Protein AF-A0A3D3UMR2-F1 (afdb_monomer)

Structure (mmCIF, N/CA/C/O backbone):
data_AF-A0A3D3UMR2-F1
#
_entry.id   AF-A0A3D3UMR2-F1
#
loop_
_atom_site.group_PDB
_atom_site.id
_atom_site.type_symbol
_atom_site.label_atom_id
_atom_site.label_alt_id
_atom_site.label_comp_id
_atom_site.label_asym_id
_atom_site.label_entity_id
_atom_site.label_seq_id
_atom_site.pdbx_PDB_ins_code
_atom_site.Cartn_x
_atom_site.Cartn_y
_atom_site.Cartn_z
_atom_site.occupancy
_atom_site.B_iso_or_equiv
_atom_site.auth_seq_id
_atom_site.auth_comp_id
_atom_site.auth_asym_id
_atom_site.auth_atom_id
_atom_site.pdbx_PDB_model_num
ATOM 1 N N . TYR A 1 1 ? 1.018 26.833 5.646 1.00 57.22 1 TYR A N 1
ATOM 2 C CA . TYR A 1 1 ? 2.188 27.010 6.529 1.00 57.22 1 TYR A CA 1
ATOM 3 C C . TYR A 1 1 ? 2.911 28.337 6.318 1.00 57.22 1 TYR A C 1
ATOM 5 O O . TYR A 1 1 ? 3.042 29.050 7.295 1.00 57.22 1 TYR A O 1
ATOM 13 N N . ILE A 1 2 ? 3.330 28.720 5.102 1.00 69.31 2 ILE A N 1
ATOM 14 C CA . ILE A 1 2 ? 4.110 29.965 4.895 1.00 69.31 2 ILE A CA 1
ATOM 15 C C . ILE A 1 2 ? 3.236 31.238 4.832 1.00 69.31 2 ILE A C 1
ATOM 17 O O . ILE A 1 2 ? 3.639 32.276 5.341 1.00 69.31 2 ILE A O 1
ATOM 21 N N . SER A 1 3 ? 2.027 31.194 4.256 1.00 74.88 3 SER A N 1
ATOM 22 C CA . SER A 1 3 ? 1.094 32.343 4.264 1.00 74.88 3 SER A CA 1
ATOM 23 C C . SER A 1 3 ? -0.366 31.902 4.072 1.00 74.88 3 SER A C 1
ATOM 25 O O . SER A 1 3 ? -0.881 32.028 2.964 1.00 74.88 3 SER A O 1
ATOM 27 N N . PRO A 1 4 ? -1.036 31.373 5.117 1.00 71.25 4 PRO A N 1
ATOM 28 C CA . PRO A 1 4 ? -2.340 30.700 5.007 1.00 71.25 4 PRO A CA 1
ATOM 29 C C . PRO A 1 4 ? -3.475 31.558 4.414 1.00 71.25 4 PRO A C 1
ATOM 31 O O . PRO A 1 4 ? -4.352 31.007 3.756 1.00 71.25 4 PRO A O 1
ATOM 34 N N . ASN A 1 5 ? -3.412 32.888 4.535 1.00 76.38 5 ASN A N 1
ATOM 35 C CA . ASN A 1 5 ? -4.449 33.815 4.052 1.00 76.38 5 ASN A CA 1
ATOM 36 C C . ASN A 1 5 ? -4.089 34.541 2.740 1.00 76.38 5 ASN A C 1
ATOM 38 O O . ASN A 1 5 ? -4.600 35.623 2.460 1.00 76.38 5 ASN A O 1
ATOM 42 N N . SER A 1 6 ? -3.176 33.991 1.934 1.00 79.44 6 SER A N 1
ATOM 43 C CA . SER A 1 6 ? -2.829 34.594 0.640 1.00 79.44 6 SER A CA 1
ATOM 44 C C . SER A 1 6 ? -3.933 34.432 -0.406 1.00 79.44 6 SER A C 1
ATOM 46 O O . SER A 1 6 ? -4.699 33.472 -0.388 1.00 79.44 6 SER A O 1
ATOM 48 N N . SER A 1 7 ? -3.973 35.348 -1.380 1.00 83.88 7 SER A N 1
ATOM 49 C CA . SER A 1 7 ? -4.901 35.245 -2.511 1.00 83.88 7 SER A CA 1
ATOM 50 C C . SER A 1 7 ? -4.696 33.935 -3.289 1.00 83.88 7 SER A C 1
ATOM 52 O O . SER A 1 7 ? -3.560 33.495 -3.488 1.00 83.88 7 SER A O 1
ATOM 54 N N . GLN A 1 8 ? -5.774 33.343 -3.810 1.00 82.12 8 GLN A N 1
ATOM 55 C CA . GLN A 1 8 ? -5.716 32.115 -4.619 1.00 82.12 8 GLN A CA 1
ATOM 56 C C . GLN A 1 8 ? -4.755 32.245 -5.817 1.00 82.12 8 GLN A C 1
ATOM 58 O O . GLN A 1 8 ? -4.024 31.312 -6.145 1.00 82.12 8 GLN A O 1
ATOM 63 N N . LYS A 1 9 ? -4.654 33.446 -6.407 1.00 85.81 9 LYS A N 1
ATOM 64 C CA . LYS A 1 9 ? -3.699 33.768 -7.483 1.00 85.81 9 LYS A CA 1
ATOM 65 C C . LYS A 1 9 ? -2.235 33.661 -7.043 1.00 85.81 9 LYS A C 1
ATOM 67 O O . LYS A 1 9 ? -1.364 33.409 -7.872 1.00 85.81 9 LYS A O 1
ATOM 72 N N . THR A 1 10 ? -1.938 33.903 -5.769 1.00 84.06 10 THR A N 1
ATOM 73 C CA . THR A 1 10 ? -0.592 33.741 -5.199 1.00 84.06 10 THR A CA 1
ATOM 74 C C . THR A 1 10 ? -0.255 32.261 -5.046 1.00 84.06 10 THR A 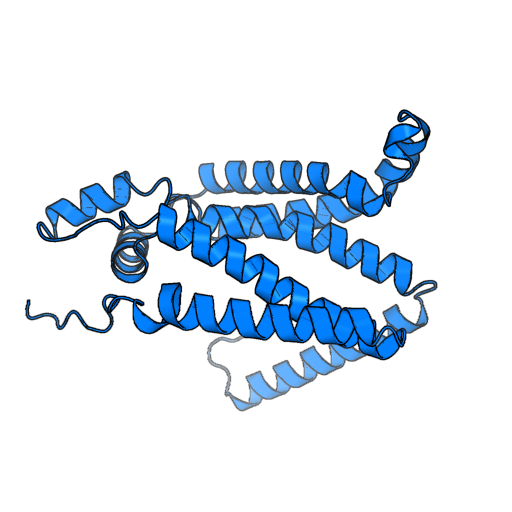C 1
ATOM 76 O O . THR A 1 10 ? 0.833 31.853 -5.438 1.00 84.06 10 THR A O 1
ATOM 79 N N . TYR A 1 11 ? -1.199 31.441 -4.574 1.00 85.44 11 TYR A N 1
ATOM 80 C CA . TYR A 1 11 ? -1.004 29.992 -4.474 1.00 85.44 11 TYR A CA 1
ATOM 81 C C . TYR A 1 11 ? -0.792 29.329 -5.834 1.00 85.44 11 TYR A C 1
ATOM 83 O O . TYR A 1 11 ? 0.103 28.503 -5.969 1.00 85.44 11 TYR A O 1
ATOM 91 N N . VAL A 1 12 ? -1.549 29.737 -6.857 1.00 89.31 12 VAL A N 1
ATOM 92 C CA . VAL A 1 12 ? -1.363 29.228 -8.225 1.00 89.31 12 VAL A CA 1
ATOM 93 C C . VAL A 1 12 ? 0.016 29.607 -8.774 1.00 89.31 12 VAL A C 1
ATOM 95 O O . VAL A 1 12 ? 0.713 28.757 -9.319 1.00 89.31 12 VAL A O 1
ATOM 98 N N . ARG A 1 13 ? 0.460 30.858 -8.580 1.00 90.75 13 ARG A N 1
ATOM 99 C CA . ARG A 1 13 ? 1.806 31.299 -8.991 1.00 90.75 13 ARG A CA 1
ATOM 100 C C . ARG A 1 13 ? 2.917 30.546 -8.265 1.00 90.75 13 ARG A C 1
ATOM 102 O O . ARG A 1 13 ? 3.895 30.164 -8.899 1.00 90.75 13 ARG A O 1
ATOM 109 N N . LEU A 1 14 ? 2.756 30.307 -6.965 1.00 89.94 14 LEU A N 1
ATOM 110 C CA . LEU A 1 14 ? 3.700 29.505 -6.193 1.00 89.94 14 LEU A CA 1
ATOM 111 C C . LEU A 1 14 ? 3.707 28.049 -6.676 1.00 89.94 14 LEU A C 1
ATOM 113 O O . LEU A 1 14 ? 4.778 27.476 -6.822 1.00 89.94 14 LEU A O 1
ATOM 117 N N . GLY A 1 15 ? 2.538 27.493 -7.005 1.00 89.88 15 GLY A N 1
ATOM 118 C CA . GLY A 1 15 ? 2.407 26.179 -7.629 1.00 89.88 15 GLY A CA 1
ATOM 119 C C . GLY A 1 15 ? 3.194 26.090 -8.934 1.00 89.88 15 GLY A C 1
ATOM 120 O O . GLY A 1 15 ? 4.033 25.205 -9.070 1.00 89.88 15 GLY A O 1
ATOM 121 N N . TYR A 1 16 ? 3.019 27.055 -9.844 1.00 93.00 16 TYR A N 1
ATOM 122 C CA . TYR A 1 16 ? 3.810 27.121 -11.076 1.00 93.00 16 TYR A CA 1
ATOM 123 C C . TYR A 1 16 ? 5.311 27.233 -10.801 1.00 93.00 16 TYR A C 1
ATOM 125 O O . TYR A 1 16 ? 6.091 26.509 -11.413 1.00 93.00 16 TYR A O 1
ATOM 133 N N . ALA A 1 17 ? 5.724 28.087 -9.861 1.00 93.69 17 ALA A N 1
ATOM 134 C CA . ALA A 1 17 ? 7.129 28.226 -9.490 1.00 93.69 17 ALA A CA 1
ATOM 135 C C . ALA A 1 17 ? 7.712 26.908 -8.949 1.00 93.69 17 ALA A C 1
ATOM 137 O O . ALA A 1 17 ? 8.802 26.509 -9.354 1.00 93.69 17 ALA A O 1
ATOM 138 N N . SER A 1 18 ? 6.976 26.197 -8.090 1.00 92.94 18 SER A N 1
ATOM 139 C CA . SER A 1 18 ? 7.376 24.884 -7.579 1.00 92.94 18 SER A CA 1
ATOM 140 C C . SER A 1 18 ? 7.453 23.833 -8.685 1.00 92.94 18 SER A C 1
ATOM 142 O O . SER A 1 18 ? 8.425 23.085 -8.733 1.00 92.94 18 SER A O 1
ATOM 144 N N . THR A 1 19 ? 6.484 23.790 -9.604 1.00 93.88 19 THR A N 1
ATOM 145 C CA . THR A 1 19 ? 6.509 22.863 -10.746 1.00 93.88 19 THR A CA 1
ATOM 146 C C . THR A 1 19 ? 7.693 23.139 -11.667 1.00 93.88 19 THR A C 1
ATOM 148 O O . THR A 1 19 ? 8.390 22.203 -12.046 1.00 93.88 19 THR A O 1
ATOM 151 N N . ILE A 1 20 ? 7.966 24.406 -11.992 1.00 96.44 20 ILE A N 1
ATOM 152 C CA . ILE A 1 20 ? 9.116 24.795 -12.819 1.00 96.44 20 ILE A CA 1
ATOM 153 C C . ILE A 1 20 ? 10.425 24.424 -12.118 1.00 96.44 20 ILE A C 1
ATOM 155 O O . ILE A 1 20 ? 11.303 23.835 -12.742 1.00 96.44 20 ILE A O 1
ATOM 159 N N . ALA A 1 21 ? 10.550 24.707 -10.819 1.00 95.44 21 ALA A N 1
ATOM 160 C CA . ALA A 1 21 ? 11.733 24.341 -10.047 1.00 95.44 21 ALA A CA 1
ATOM 161 C C . ALA A 1 21 ? 11.959 22.820 -10.041 1.00 95.44 21 ALA A C 1
ATOM 163 O O . ALA A 1 21 ? 13.068 22.364 -10.314 1.00 95.44 21 ALA A O 1
ATOM 164 N N . LEU A 1 22 ? 10.906 22.032 -9.798 1.00 93.94 22 LEU A N 1
ATOM 165 C CA . LEU A 1 22 ? 10.967 20.570 -9.860 1.00 93.94 22 LEU A CA 1
ATOM 166 C C . LEU A 1 22 ? 11.352 20.070 -11.255 1.00 93.94 22 LEU A C 1
ATOM 168 O O . LEU A 1 22 ? 12.145 19.138 -11.361 1.00 93.94 22 LEU A O 1
ATOM 172 N N . LEU A 1 23 ? 10.840 20.700 -12.315 1.00 95.62 23 LEU A N 1
ATOM 173 C CA . LEU A 1 23 ? 11.172 20.356 -13.695 1.00 95.62 23 LEU A CA 1
ATOM 174 C C . LEU A 1 23 ? 12.648 20.631 -13.995 1.00 95.62 23 LEU A C 1
ATOM 176 O O . LEU A 1 23 ? 13.328 19.756 -14.523 1.00 95.62 23 LEU A O 1
ATOM 180 N N . ILE A 1 24 ? 13.171 21.798 -13.605 1.00 95.69 24 ILE A N 1
ATOM 181 C CA . ILE A 1 24 ? 14.590 22.144 -13.776 1.00 95.69 24 ILE A CA 1
ATOM 182 C C . ILE A 1 24 ? 15.476 21.139 -13.032 1.00 95.69 24 ILE A C 1
ATOM 184 O O . ILE A 1 24 ? 16.411 20.598 -13.620 1.00 95.69 24 ILE A O 1
ATOM 188 N N . ILE A 1 25 ? 15.164 20.840 -11.767 1.00 94.06 25 ILE A N 1
ATOM 189 C CA . ILE A 1 25 ? 15.906 19.846 -10.977 1.00 94.06 25 ILE A CA 1
ATOM 190 C C . ILE A 1 25 ? 15.844 18.472 -11.656 1.00 94.06 25 ILE A C 1
ATOM 192 O O . ILE A 1 25 ? 16.875 17.820 -11.811 1.00 94.06 25 ILE A O 1
ATOM 196 N N . GLY A 1 26 ? 14.660 18.052 -12.108 1.00 89.06 26 GLY A N 1
ATOM 197 C CA . GLY A 1 26 ? 14.458 16.785 -12.807 1.00 89.06 26 GLY A CA 1
ATOM 198 C C . GLY A 1 26 ? 15.291 16.672 -14.084 1.00 89.06 26 GLY A C 1
ATOM 199 O O . GLY A 1 26 ? 15.941 15.650 -14.294 1.00 89.06 26 GLY A O 1
ATOM 200 N N . VAL A 1 27 ? 15.346 17.732 -14.898 1.00 92.81 27 VAL A N 1
ATOM 201 C CA . VAL A 1 27 ? 16.178 17.783 -16.112 1.00 92.81 27 VAL A CA 1
ATOM 202 C C . VAL A 1 27 ? 17.661 17.708 -15.759 1.00 92.81 27 VAL A C 1
ATOM 204 O O . VAL A 1 27 ? 18.381 16.901 -16.340 1.00 92.81 27 VAL A O 1
ATOM 207 N N . LEU A 1 28 ? 18.128 18.490 -14.783 1.00 92.62 28 LEU A N 1
ATOM 208 C CA . LEU A 1 28 ? 19.537 18.487 -14.374 1.00 92.62 28 LEU A CA 1
ATOM 209 C C . LEU A 1 28 ? 19.989 17.115 -13.856 1.00 92.62 28 LEU A C 1
ATOM 211 O O . LEU A 1 28 ? 21.078 16.658 -14.203 1.00 92.62 28 LEU A O 1
ATOM 215 N N . VAL A 1 29 ? 19.155 16.446 -13.055 1.00 86.94 29 VAL A N 1
ATOM 216 C CA . VAL A 1 29 ? 19.418 15.081 -12.576 1.00 86.94 29 VAL A CA 1
ATOM 217 C C . VAL A 1 29 ? 19.364 14.082 -13.733 1.00 86.94 29 VAL A C 1
ATOM 219 O O . VAL A 1 29 ? 20.243 13.228 -13.839 1.00 86.94 29 VAL A O 1
ATOM 222 N N . GLY A 1 30 ? 18.390 14.219 -14.635 1.00 84.88 30 GLY A N 1
ATOM 223 C CA . GLY A 1 30 ? 18.245 13.369 -15.817 1.00 84.88 30 GLY A CA 1
ATOM 224 C C . GLY A 1 30 ? 19.456 13.428 -16.749 1.00 84.88 30 GLY A C 1
ATOM 225 O O . GLY A 1 30 ? 19.932 12.391 -17.196 1.00 84.88 30 GLY A O 1
ATOM 226 N N . LEU A 1 31 ? 20.036 14.614 -16.963 1.00 88.50 31 LEU A N 1
ATOM 227 C CA . LEU A 1 31 ? 21.263 14.788 -17.755 1.00 88.50 31 LEU A CA 1
ATOM 228 C C . LEU A 1 31 ? 22.498 14.124 -17.119 1.00 88.50 31 LEU A C 1
ATOM 230 O O . LEU A 1 31 ? 23.495 13.895 -17.799 1.00 88.50 31 LEU A O 1
ATOM 234 N N . ARG A 1 32 ? 22.454 13.823 -15.816 1.00 84.50 32 ARG A N 1
ATOM 235 C CA . ARG A 1 32 ? 23.525 13.139 -15.073 1.00 84.50 32 ARG A CA 1
ATOM 236 C C . ARG A 1 32 ? 23.274 11.638 -14.901 1.00 84.50 32 ARG A C 1
ATOM 238 O O . ARG A 1 32 ? 24.146 10.944 -14.380 1.00 84.50 32 ARG A O 1
ATOM 245 N N . MET A 1 33 ? 22.114 11.125 -15.311 1.00 82.25 33 MET A N 1
ATOM 246 C CA . MET A 1 33 ? 21.783 9.707 -15.182 1.00 82.25 33 MET A CA 1
ATOM 247 C C . MET A 1 33 ? 22.521 8.868 -16.224 1.00 82.25 33 MET A C 1
ATOM 249 O O . MET A 1 33 ? 22.330 9.033 -17.422 1.00 82.25 33 MET A O 1
ATOM 253 N N . GLN A 1 34 ? 23.323 7.914 -15.751 1.00 79.06 34 GLN A N 1
ATOM 254 C CA . GLN A 1 34 ? 24.050 6.982 -16.620 1.00 79.06 34 GLN A CA 1
ATOM 255 C C . GLN A 1 34 ? 23.229 5.745 -17.010 1.00 79.06 34 GLN A C 1
ATOM 257 O O . GLN A 1 34 ? 23.478 5.150 -18.052 1.00 79.06 34 GLN A O 1
ATOM 262 N N . SER A 1 35 ? 22.249 5.346 -16.190 1.00 82.25 35 SER A N 1
ATOM 263 C CA . SER A 1 35 ? 21.393 4.187 -16.463 1.00 82.25 35 SER A CA 1
ATOM 264 C C . SER A 1 35 ? 19.976 4.418 -15.956 1.00 82.25 35 SER A C 1
ATOM 266 O O . SER A 1 35 ? 19.743 4.553 -14.752 1.00 82.25 35 SER A O 1
ATOM 268 N N . ILE A 1 36 ? 19.025 4.439 -16.891 1.00 82.06 36 ILE A N 1
ATOM 269 C CA . ILE A 1 36 ? 17.593 4.511 -16.583 1.00 82.06 36 ILE A CA 1
ATOM 270 C C . ILE A 1 36 ? 17.158 3.229 -15.873 1.00 82.06 36 ILE A C 1
ATOM 272 O O . ILE A 1 36 ? 16.503 3.304 -14.841 1.00 82.06 36 ILE A O 1
ATOM 276 N N . ASP A 1 37 ? 17.595 2.066 -16.359 1.00 79.75 37 ASP A N 1
ATOM 277 C CA . ASP A 1 37 ? 17.242 0.763 -15.785 1.00 79.75 37 ASP A CA 1
ATOM 278 C C . ASP A 1 37 ? 17.615 0.662 -14.298 1.00 79.75 37 ASP A C 1
ATOM 280 O O . ASP A 1 37 ? 16.778 0.305 -13.466 1.00 79.75 37 ASP A O 1
ATOM 284 N N . HIS A 1 38 ? 18.844 1.050 -13.942 1.00 76.44 38 HIS A N 1
ATOM 285 C CA . HIS A 1 38 ? 19.305 0.992 -12.557 1.00 76.44 38 HIS A CA 1
ATOM 286 C C . HIS A 1 38 ? 18.500 1.929 -11.650 1.00 76.44 38 HIS A C 1
ATOM 288 O O . HIS A 1 38 ? 18.046 1.523 -10.580 1.00 76.44 38 HIS A O 1
ATOM 294 N N . VAL A 1 39 ? 18.286 3.177 -12.079 1.00 79.06 39 VAL A N 1
ATOM 295 C CA . VAL A 1 39 ? 17.527 4.157 -11.292 1.00 79.06 39 VAL A CA 1
ATOM 296 C C . VAL A 1 39 ? 16.071 3.733 -11.150 1.00 79.06 39 VAL A C 1
ATOM 298 O O . VAL A 1 39 ? 15.539 3.791 -10.047 1.00 79.06 39 VAL A O 1
ATOM 301 N N . THR A 1 40 ? 15.432 3.245 -12.214 1.00 80.06 40 THR A N 1
ATOM 302 C CA . THR A 1 40 ? 14.051 2.758 -12.155 1.00 80.06 40 THR A CA 1
ATOM 303 C C . THR A 1 40 ? 13.918 1.580 -11.196 1.00 80.06 40 THR A C 1
ATOM 305 O O . THR A 1 40 ? 13.025 1.592 -10.350 1.00 80.06 40 THR A O 1
ATOM 308 N N . LYS A 1 41 ? 14.822 0.592 -11.262 1.00 77.06 41 LYS A N 1
ATOM 309 C CA . LYS A 1 41 ? 14.831 -0.548 -10.329 1.00 77.06 41 LYS A CA 1
ATOM 310 C C . LYS A 1 41 ? 15.055 -0.104 -8.889 1.00 77.06 41 LYS A C 1
ATOM 312 O O . LYS A 1 41 ? 14.382 -0.602 -7.989 1.00 77.06 41 LYS A O 1
ATOM 317 N N . TRP A 1 42 ? 15.964 0.843 -8.671 1.00 74.38 42 TRP A N 1
ATOM 318 C CA . TRP A 1 42 ? 16.244 1.381 -7.347 1.00 74.38 42 TRP A CA 1
ATOM 319 C C . TRP A 1 42 ? 15.047 2.150 -6.774 1.00 74.38 42 TRP A C 1
ATOM 321 O O . TRP A 1 42 ? 14.623 1.849 -5.661 1.00 74.38 42 TRP A O 1
ATOM 331 N N . ILE A 1 43 ? 14.456 3.077 -7.539 1.00 78.06 43 ILE A N 1
ATOM 332 C CA . ILE A 1 43 ? 13.258 3.825 -7.129 1.00 78.06 43 ILE A CA 1
ATOM 333 C C . ILE A 1 43 ? 12.129 2.843 -6.820 1.00 78.06 43 ILE A C 1
ATOM 335 O O . ILE A 1 43 ? 11.519 2.936 -5.759 1.00 78.06 43 ILE A O 1
ATOM 339 N N . ALA A 1 44 ? 11.878 1.875 -7.705 1.00 77.69 44 ALA A N 1
ATOM 340 C CA . ALA A 1 44 ? 10.837 0.880 -7.495 1.00 77.69 44 ALA A CA 1
ATOM 341 C C . ALA A 1 44 ? 11.073 0.090 -6.199 1.00 77.69 44 ALA A C 1
ATOM 343 O O . ALA A 1 44 ? 10.196 0.055 -5.346 1.00 77.69 44 ALA A O 1
ATOM 344 N N . ALA A 1 45 ? 12.259 -0.484 -5.991 1.00 71.69 45 ALA A N 1
ATOM 345 C CA . ALA A 1 45 ? 12.528 -1.290 -4.802 1.00 71.69 45 ALA A CA 1
ATOM 346 C C . ALA A 1 45 ? 12.529 -0.465 -3.500 1.00 71.69 45 ALA A C 1
ATOM 348 O O . ALA A 1 45 ? 11.909 -0.869 -2.514 1.00 71.69 45 ALA A O 1
ATOM 349 N N . ALA A 1 46 ? 13.188 0.698 -3.491 1.00 71.62 46 ALA A N 1
ATOM 350 C CA . ALA A 1 46 ? 13.331 1.540 -2.306 1.00 71.62 46 ALA A CA 1
ATOM 351 C C . ALA A 1 46 ? 12.008 2.201 -1.895 1.00 71.62 46 ALA A C 1
ATOM 353 O O . ALA A 1 46 ? 11.628 2.137 -0.723 1.00 71.62 46 ALA A O 1
ATOM 354 N N . LEU A 1 47 ? 11.285 2.810 -2.846 1.00 77.69 47 LEU A N 1
ATOM 355 C CA . LEU A 1 47 ? 10.028 3.492 -2.535 1.00 77.69 47 LEU A CA 1
ATOM 356 C C . LEU A 1 47 ? 8.927 2.489 -2.203 1.00 77.69 47 LEU A C 1
ATOM 358 O O . LEU A 1 47 ? 8.245 2.680 -1.198 1.00 77.69 47 LEU A O 1
ATOM 362 N N . TYR A 1 48 ? 8.757 1.414 -2.987 1.00 78.38 48 TYR A N 1
ATOM 363 C CA . TYR A 1 48 ? 7.724 0.425 -2.663 1.00 78.38 48 TYR A CA 1
ATOM 364 C C . TYR A 1 48 ? 8.022 -0.277 -1.337 1.00 78.38 48 TYR A C 1
ATOM 366 O O . TYR A 1 48 ? 7.102 -0.458 -0.542 1.00 78.38 48 TYR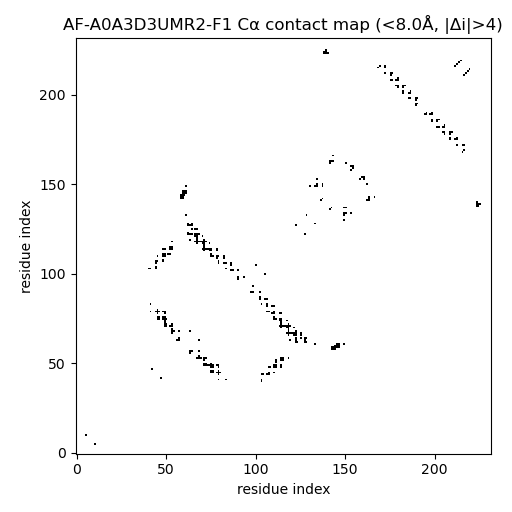 A O 1
ATOM 374 N N . GLY A 1 49 ? 9.286 -0.608 -1.046 1.00 74.94 49 GLY A N 1
ATOM 375 C CA . GLY A 1 49 ? 9.660 -1.262 0.212 1.00 74.94 49 GLY A CA 1
ATOM 376 C C . GLY A 1 49 ? 9.286 -0.434 1.442 1.00 74.94 49 GLY A C 1
ATOM 377 O O . GLY A 1 49 ? 8.740 -0.968 2.406 1.00 74.94 49 GLY A O 1
ATOM 378 N N . GLY A 1 50 ? 9.506 0.884 1.385 1.00 80.94 50 GLY A N 1
ATOM 379 C CA . GLY A 1 50 ? 9.096 1.811 2.443 1.00 80.94 50 GLY A CA 1
ATOM 380 C C . GLY A 1 50 ? 7.600 2.121 2.490 1.00 80.94 50 GLY A C 1
ATOM 381 O O . GLY A 1 50 ? 7.105 2.575 3.517 1.00 80.94 50 GLY A O 1
ATOM 382 N N . TYR A 1 51 ? 6.879 1.881 1.395 1.00 85.62 51 TYR A N 1
ATOM 383 C CA . TYR A 1 51 ? 5.467 2.228 1.249 1.00 85.62 51 TYR A CA 1
ATOM 384 C C . TYR A 1 51 ? 4.511 1.124 1.698 1.00 85.62 51 TYR A C 1
ATOM 386 O O . TYR A 1 51 ? 3.447 1.422 2.247 1.00 85.62 51 TYR A O 1
ATOM 394 N N . VAL A 1 52 ? 4.873 -0.143 1.485 1.00 87.31 52 VAL A N 1
ATOM 395 C CA . VAL A 1 52 ? 3.980 -1.290 1.710 1.00 87.31 52 VAL A CA 1
ATOM 396 C C . VAL A 1 52 ? 3.477 -1.354 3.154 1.00 87.31 52 VAL A C 1
ATOM 398 O O . VAL A 1 52 ? 2.269 -1.411 3.376 1.00 87.31 52 VAL A O 1
ATOM 401 N N . ILE A 1 53 ? 4.369 -1.302 4.148 1.00 88.69 53 ILE A N 1
ATOM 402 C CA . ILE A 1 53 ? 3.975 -1.507 5.551 1.00 88.69 53 ILE A CA 1
ATOM 403 C C . ILE A 1 53 ? 3.112 -0.369 6.108 1.00 88.69 53 ILE A C 1
ATOM 405 O O . ILE A 1 53 ? 2.031 -0.673 6.621 1.00 88.69 53 ILE A O 1
ATOM 409 N N . PRO A 1 54 ? 3.492 0.919 5.981 1.00 88.94 54 PRO A N 1
ATOM 410 C CA . PRO A 1 54 ? 2.634 2.018 6.423 1.00 88.94 54 PRO A CA 1
ATOM 411 C C . PRO A 1 54 ? 1.234 1.977 5.794 1.00 88.94 54 PRO A C 1
ATOM 413 O O . PRO A 1 54 ? 0.242 2.287 6.455 1.00 88.94 54 PRO A O 1
ATOM 416 N N . ASN A 1 55 ? 1.132 1.554 4.529 1.00 90.19 55 ASN A N 1
ATOM 417 C CA . ASN A 1 55 ? -0.149 1.457 3.831 1.00 90.19 55 ASN A CA 1
ATOM 418 C C . ASN A 1 55 ? -0.981 0.240 4.214 1.00 90.19 55 ASN A C 1
ATOM 420 O O . ASN A 1 55 ? -2.200 0.304 4.090 1.00 90.19 55 ASN A O 1
ATOM 424 N N . LEU A 1 56 ? -0.365 -0.836 4.696 1.00 89.19 56 LEU A N 1
ATOM 425 C CA . LEU A 1 56 ? -1.092 -1.970 5.257 1.00 89.19 56 LEU A CA 1
ATOM 426 C C . LEU A 1 56 ? -1.564 -1.672 6.683 1.00 89.19 56 LEU A C 1
ATOM 428 O O . LEU A 1 56 ? -2.739 -1.881 6.994 1.00 89.19 56 LEU A O 1
ATOM 432 N N . LEU A 1 57 ? -0.680 -1.149 7.538 1.00 89.12 57 LEU A N 1
ATOM 433 C CA . LEU A 1 57 ? -0.974 -0.909 8.954 1.00 89.12 57 LEU A CA 1
ATOM 434 C C . LEU A 1 57 ? -2.094 0.111 9.161 1.00 89.12 57 LEU A C 1
ATOM 436 O O . LEU A 1 57 ? -2.936 -0.111 10.028 1.00 89.12 57 LEU A O 1
ATOM 440 N N . LYS A 1 58 ? -2.172 1.160 8.329 1.00 88.25 58 LYS A N 1
ATOM 441 C CA . LYS A 1 58 ? -3.227 2.186 8.438 1.00 88.25 58 LYS A CA 1
ATOM 442 C C . LYS A 1 58 ? -4.652 1.635 8.338 1.00 88.25 58 LYS A C 1
ATOM 444 O O . LYS A 1 58 ? -5.565 2.218 8.903 1.00 88.25 58 LYS A O 1
ATOM 449 N N . TRP A 1 59 ? -4.846 0.522 7.628 1.00 87.62 59 TRP A N 1
ATOM 450 C CA . TRP A 1 59 ? -6.163 -0.104 7.484 1.00 87.62 59 TRP A CA 1
ATOM 451 C C . TRP A 1 59 ? -6.434 -1.155 8.560 1.00 87.62 59 TRP A C 1
ATOM 453 O O . TRP A 1 59 ? -7.583 -1.362 8.933 1.00 87.62 59 TRP A O 1
ATOM 463 N N . HIS A 1 60 ? -5.394 -1.818 9.070 1.00 89.00 60 HIS A N 1
ATOM 464 C CA . HIS A 1 60 ? -5.545 -3.008 9.913 1.00 89.00 60 HIS A CA 1
ATOM 465 C C . HIS A 1 60 ? -5.292 -2.763 11.403 1.00 89.00 60 HIS A C 1
ATOM 467 O O . HIS A 1 60 ? -5.577 -3.647 12.213 1.00 89.00 60 HIS A O 1
ATOM 473 N N . TRP A 1 61 ? -4.751 -1.605 11.787 1.00 91.19 61 TRP A N 1
ATOM 474 C CA . TRP A 1 61 ? -4.414 -1.302 13.174 1.00 91.19 61 TRP A CA 1
ATOM 475 C C . TRP A 1 61 ? -4.948 0.062 13.610 1.00 91.19 61 TRP A C 1
ATOM 477 O O . TRP A 1 61 ? -4.454 1.097 13.177 1.00 91.19 61 TRP A O 1
ATOM 487 N N . TRP A 1 62 ? -5.910 0.049 14.537 1.00 88.62 62 TRP A N 1
ATOM 488 C CA . TRP A 1 62 ? -6.606 1.247 15.023 1.00 88.62 62 TRP A CA 1
ATOM 489 C C . TRP A 1 62 ? -5.702 2.347 15.596 1.00 88.62 62 TRP A C 1
ATOM 491 O O . TRP A 1 62 ? -6.046 3.521 15.535 1.00 88.62 62 TRP A O 1
ATOM 501 N N . ARG A 1 63 ? -4.552 1.976 16.175 1.00 88.56 63 ARG A N 1
ATOM 502 C CA . ARG A 1 63 ? -3.621 2.925 16.807 1.00 88.56 63 ARG A CA 1
ATOM 503 C C . ARG A 1 63 ? -2.708 3.613 15.790 1.00 88.56 63 ARG A C 1
ATOM 505 O O . ARG A 1 63 ? -2.022 4.571 16.140 1.00 88.56 63 ARG A O 1
ATOM 512 N N . PHE A 1 64 ? -2.663 3.117 14.554 1.00 90.56 64 PHE A N 1
ATOM 513 C CA . PHE A 1 64 ? -1.749 3.628 13.548 1.00 90.56 64 PHE A CA 1
ATOM 514 C C . PHE A 1 64 ? -2.109 5.062 13.152 1.00 90.56 64 PHE A C 1
ATOM 516 O O . PHE A 1 64 ? -3.185 5.314 12.622 1.00 90.56 64 PHE A O 1
ATOM 523 N N . ASN A 1 65 ? -1.194 5.996 13.415 1.00 90.56 65 ASN A N 1
ATOM 524 C CA . ASN A 1 65 ? -1.394 7.430 13.209 1.00 90.56 65 ASN A CA 1
ATOM 525 C C . ASN A 1 65 ? -0.481 7.994 12.108 1.00 90.56 65 ASN A C 1
ATOM 527 O O . ASN A 1 65 ? 0.442 7.328 11.621 1.00 90.56 65 ASN A O 1
ATOM 531 N N . GLY A 1 66 ? -0.717 9.255 11.734 1.00 88.44 66 GLY A N 1
ATOM 532 C CA . GLY A 1 66 ? 0.044 9.936 10.681 1.00 88.44 66 GLY A CA 1
ATOM 533 C C . GLY A 1 66 ? 1.553 10.021 10.948 1.00 88.44 66 GLY A C 1
ATOM 534 O O . GLY A 1 66 ? 2.351 9.949 10.011 1.00 88.44 66 GLY A O 1
ATOM 535 N N . TYR A 1 67 ? 1.970 10.095 12.217 1.00 91.69 67 TYR A N 1
ATOM 536 C CA . TYR A 1 67 ? 3.389 10.121 12.587 1.00 91.69 67 TYR A CA 1
ATOM 537 C C . TYR A 1 67 ? 4.082 8.785 12.312 1.00 91.69 67 TYR A C 1
ATOM 539 O O . TYR A 1 67 ? 5.168 8.765 11.732 1.00 91.69 67 TYR A O 1
ATOM 547 N N . GLY A 1 68 ? 3.448 7.668 12.684 1.00 90.44 68 GLY A N 1
ATOM 548 C CA . GLY A 1 68 ? 3.942 6.326 12.372 1.00 90.44 68 GLY A CA 1
ATOM 549 C C . GLY A 1 68 ? 4.004 6.071 10.866 1.00 90.44 68 GLY A C 1
ATOM 550 O O . GLY A 1 68 ? 4.977 5.491 10.376 1.00 90.44 68 GLY A O 1
ATOM 551 N N . TYR A 1 69 ? 3.012 6.562 10.116 1.00 91.38 69 TYR A N 1
ATOM 552 C CA . TYR A 1 69 ? 3.020 6.501 8.654 1.00 91.38 69 TYR A CA 1
ATOM 553 C C . TYR A 1 69 ? 4.234 7.231 8.069 1.00 91.38 69 TYR A C 1
ATOM 555 O O . TYR A 1 69 ? 5.007 6.652 7.306 1.00 91.38 69 TYR A O 1
ATOM 563 N N . PHE A 1 70 ? 4.444 8.486 8.469 1.00 91.31 70 PHE A N 1
ATOM 564 C CA . PHE A 1 70 ? 5.543 9.307 7.967 1.00 91.31 70 PHE A CA 1
ATOM 565 C C . PHE A 1 70 ? 6.919 8.744 8.345 1.00 91.31 70 PHE A C 1
ATOM 567 O O . PHE A 1 70 ? 7.811 8.663 7.500 1.00 91.31 70 PHE A O 1
ATOM 574 N N . ALA A 1 71 ? 7.080 8.292 9.591 1.00 91.75 71 ALA A N 1
ATOM 575 C CA . ALA A 1 71 ? 8.323 7.697 10.066 1.00 91.75 71 ALA A CA 1
ATOM 576 C C . ALA A 1 71 ? 8.703 6.429 9.291 1.00 91.75 71 ALA A C 1
ATOM 578 O O . ALA A 1 71 ? 9.859 6.284 8.899 1.00 91.75 71 ALA A O 1
ATOM 579 N N . GLY A 1 72 ? 7.745 5.535 9.024 1.00 90.12 72 GLY A N 1
ATOM 580 C CA . GLY A 1 72 ? 8.003 4.325 8.239 1.00 90.12 72 GLY A CA 1
ATOM 581 C C . GLY A 1 72 ? 8.340 4.611 6.782 1.00 90.12 72 GLY A C 1
ATOM 582 O O . GLY A 1 72 ? 9.233 3.968 6.230 1.00 90.12 72 GLY A O 1
ATOM 583 N N . MET A 1 73 ? 7.687 5.607 6.176 1.00 90.56 73 MET A N 1
ATOM 584 C CA . MET A 1 73 ? 8.006 6.058 4.819 1.00 90.56 73 MET A CA 1
ATOM 585 C C . MET A 1 73 ? 9.440 6.593 4.730 1.00 90.56 73 MET A C 1
ATOM 587 O O . MET A 1 73 ? 10.202 6.171 3.861 1.00 90.56 73 MET A O 1
ATOM 591 N N . ILE A 1 74 ? 9.837 7.480 5.651 1.00 90.50 74 ILE A N 1
ATOM 592 C CA . ILE A 1 74 ? 11.204 8.022 5.694 1.00 90.50 74 ILE A CA 1
ATOM 593 C C . ILE A 1 74 ? 12.221 6.919 5.967 1.00 90.50 74 ILE A C 1
ATOM 595 O O . ILE A 1 74 ? 13.218 6.828 5.255 1.00 90.50 74 ILE A O 1
ATOM 599 N N . ALA A 1 75 ? 11.981 6.076 6.972 1.00 89.50 75 ALA A N 1
ATOM 600 C CA . ALA A 1 75 ? 12.893 4.995 7.326 1.00 89.50 75 ALA A CA 1
ATOM 601 C C . ALA A 1 75 ? 13.038 3.974 6.193 1.00 89.50 75 ALA A C 1
ATOM 603 O O . ALA A 1 75 ? 14.127 3.454 5.977 1.00 89.50 75 ALA A O 1
ATOM 604 N N . GLY A 1 76 ? 11.970 3.726 5.432 1.00 87.56 76 GLY A N 1
ATOM 605 C CA . GLY A 1 76 ? 12.006 2.887 4.243 1.00 87.56 76 GLY A CA 1
ATOM 606 C C . GLY A 1 76 ? 12.834 3.493 3.109 1.00 87.56 76 GLY A C 1
ATOM 607 O O . GLY A 1 76 ? 13.688 2.811 2.551 1.00 87.56 76 GLY A O 1
ATOM 608 N N . VAL A 1 77 ? 12.666 4.787 2.814 1.00 85.56 77 VAL A N 1
ATOM 609 C CA . VAL A 1 77 ? 13.492 5.486 1.810 1.00 85.56 77 VAL A CA 1
ATOM 610 C C . VAL A 1 77 ? 14.960 5.550 2.246 1.00 85.56 77 VAL A C 1
ATOM 612 O 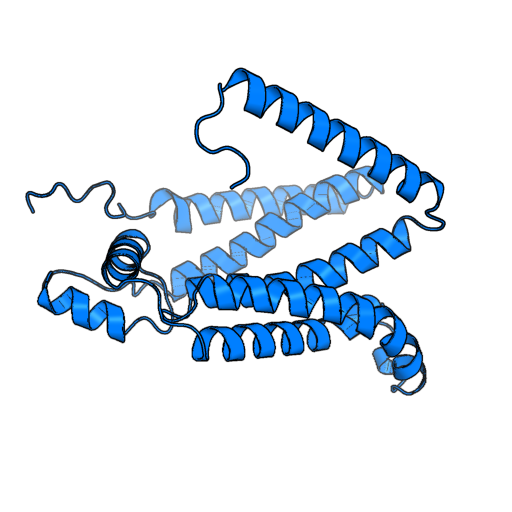O . VAL A 1 77 ? 15.852 5.231 1.461 1.00 85.56 77 VAL A O 1
ATOM 615 N N . ALA A 1 78 ? 15.224 5.904 3.506 1.00 86.69 78 ALA A N 1
ATOM 616 C CA . ALA A 1 78 ? 16.570 5.918 4.075 1.00 86.69 78 ALA A CA 1
ATOM 617 C C . ALA A 1 78 ? 17.195 4.515 4.063 1.00 86.69 78 ALA A C 1
ATOM 619 O O . ALA A 1 78 ? 18.342 4.351 3.655 1.00 86.69 78 ALA A O 1
ATOM 620 N N . GLY A 1 79 ? 16.418 3.492 4.424 1.00 82.94 79 GLY A N 1
ATOM 621 C CA . GLY A 1 79 ? 16.800 2.090 4.312 1.00 82.94 79 GLY A CA 1
ATOM 622 C C . GLY A 1 79 ? 17.145 1.721 2.872 1.00 82.94 79 GLY A C 1
ATOM 623 O O . GLY A 1 79 ? 18.212 1.175 2.629 1.00 82.94 79 GLY A O 1
ATOM 624 N N . GLY A 1 80 ? 16.316 2.087 1.896 1.00 79.69 80 GLY A N 1
ATOM 625 C CA . GLY A 1 80 ? 16.586 1.839 0.480 1.00 79.69 80 GLY A CA 1
ATOM 626 C C . GLY A 1 80 ? 17.857 2.519 -0.036 1.00 79.69 80 GLY A C 1
ATOM 627 O O . GLY A 1 80 ? 18.590 1.927 -0.827 1.00 79.69 80 GLY A O 1
ATOM 628 N N . LEU A 1 81 ? 18.174 3.725 0.446 1.00 78.94 81 LEU A N 1
ATOM 629 C CA . LEU A 1 81 ? 19.433 4.418 0.140 1.00 78.94 81 LEU A CA 1
ATOM 630 C C . LEU A 1 81 ? 20.653 3.716 0.754 1.00 78.94 81 LEU A C 1
ATOM 632 O O . LEU A 1 81 ? 21.681 3.578 0.091 1.00 78.94 81 LEU A O 1
ATOM 636 N N . LEU A 1 82 ? 20.545 3.275 2.009 1.00 78.19 82 LEU A N 1
ATOM 637 C CA . LEU A 1 82 ? 21.633 2.623 2.742 1.00 78.19 82 LEU A CA 1
ATOM 638 C C . LEU A 1 82 ? 21.876 1.197 2.233 1.00 78.19 82 LEU A C 1
ATOM 640 O O . LEU A 1 82 ? 22.994 0.848 1.854 1.00 78.19 82 LEU A O 1
ATOM 644 N N . PHE A 1 83 ? 20.823 0.384 2.147 1.00 72.25 83 PHE A N 1
ATOM 645 C CA . PHE A 1 83 ? 20.908 -1.007 1.708 1.00 72.25 83 PHE A CA 1
ATOM 646 C C . PHE A 1 83 ? 21.261 -1.137 0.226 1.00 72.25 83 PHE A C 1
ATOM 648 O O . PHE A 1 83 ? 21.952 -2.083 -0.129 1.00 72.25 83 PHE A O 1
ATOM 655 N N . SER A 1 84 ? 20.927 -0.166 -0.633 1.00 68.00 84 SER A N 1
ATOM 656 C CA . SER A 1 84 ? 21.391 -0.188 -2.030 1.00 68.00 84 SER A CA 1
ATOM 657 C C . SER A 1 84 ? 22.917 -0.163 -2.171 1.00 68.00 84 SER A C 1
ATOM 659 O O . SER A 1 84 ? 23.420 -0.575 -3.213 1.00 68.00 84 SER A O 1
ATOM 661 N N . LYS A 1 85 ? 23.654 0.317 -1.160 1.00 68.69 85 LYS A N 1
ATOM 662 C CA . LYS A 1 85 ? 25.126 0.317 -1.154 1.00 68.69 85 LYS A CA 1
ATOM 663 C C . LYS A 1 85 ? 25.723 -0.900 -0.447 1.00 68.69 85 LYS A C 1
ATOM 665 O O . LYS A 1 85 ? 26.825 -1.311 -0.781 1.00 68.69 85 LYS A O 1
ATOM 670 N N . ILE A 1 86 ? 25.005 -1.461 0.525 1.00 66.88 86 ILE A N 1
ATOM 671 C CA . ILE A 1 86 ? 25.495 -2.537 1.401 1.00 66.88 86 ILE A CA 1
ATOM 672 C C . ILE A 1 86 ? 25.156 -3.923 0.832 1.00 66.88 86 ILE A C 1
ATOM 674 O O . ILE A 1 86 ? 25.958 -4.848 0.918 1.00 66.88 86 ILE A O 1
ATOM 678 N N . VAL A 1 87 ? 23.977 -4.079 0.225 1.00 64.75 87 VAL A N 1
ATOM 679 C CA . VAL A 1 87 ? 23.478 -5.377 -0.252 1.00 64.75 87 VAL A CA 1
ATOM 680 C C . VAL A 1 87 ? 24.334 -5.994 -1.361 1.00 64.75 87 VAL A C 1
ATOM 682 O O . VAL A 1 87 ? 24.563 -7.193 -1.268 1.00 64.75 87 VAL A O 1
ATOM 685 N N . PRO A 1 88 ? 24.892 -5.255 -2.342 1.00 63.28 88 PRO A N 1
ATOM 686 C CA . PRO A 1 88 ? 25.805 -5.853 -3.321 1.00 63.28 88 PRO A CA 1
ATOM 687 C C . PRO A 1 88 ? 26.999 -6.577 -2.674 1.00 63.28 88 PRO A C 1
ATOM 689 O O . PRO A 1 88 ? 27.345 -7.671 -3.100 1.00 63.28 88 PRO A O 1
ATOM 692 N N . VAL A 1 89 ? 27.550 -6.022 -1.589 1.00 63.38 89 VAL A N 1
ATOM 693 C CA . VAL A 1 89 ? 28.684 -6.602 -0.842 1.00 63.38 89 VAL A CA 1
ATOM 694 C C . VAL A 1 89 ? 28.263 -7.834 -0.032 1.00 63.38 89 VAL A C 1
ATOM 696 O O . VAL A 1 89 ? 29.006 -8.804 0.069 1.00 63.38 89 VAL A O 1
ATOM 699 N N . LEU A 1 90 ? 27.054 -7.823 0.536 1.00 62.16 90 LEU A N 1
ATOM 700 C CA . LEU A 1 90 ? 26.507 -8.976 1.263 1.00 62.16 90 LEU A CA 1
ATOM 701 C C . LEU A 1 90 ? 26.103 -10.123 0.325 1.00 62.16 90 LEU A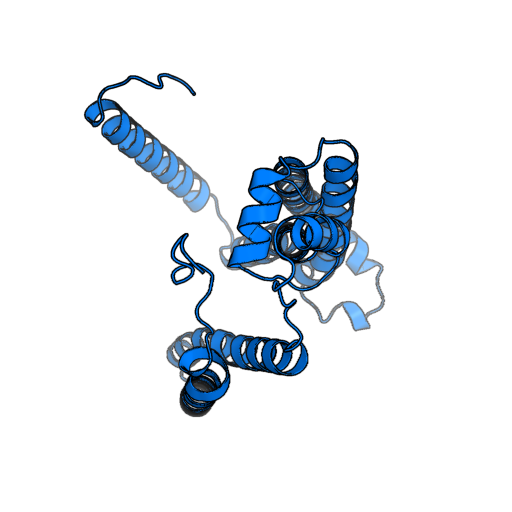 C 1
ATOM 703 O O . LEU A 1 90 ? 26.214 -11.286 0.702 1.00 62.16 90 LEU A O 1
ATOM 707 N N . VAL A 1 91 ? 25.642 -9.812 -0.891 1.00 60.28 91 VAL A N 1
ATOM 708 C CA . VAL A 1 91 ? 25.232 -10.802 -1.902 1.00 60.28 91 VAL A CA 1
ATOM 709 C C . VAL A 1 91 ? 26.420 -11.605 -2.425 1.00 60.28 91 VAL A C 1
ATOM 711 O O . VAL A 1 91 ? 26.259 -12.796 -2.674 1.00 60.28 91 VAL A O 1
ATOM 714 N N . GLU A 1 92 ? 27.619 -11.019 -2.491 1.00 59.91 92 GLU A N 1
ATOM 715 C CA . GLU A 1 92 ? 28.856 -11.758 -2.798 1.00 59.91 92 GLU A CA 1
ATOM 716 C C . GLU A 1 92 ? 29.197 -12.835 -1.750 1.00 59.91 92 GLU A C 1
ATOM 718 O O . GLU A 1 92 ? 29.913 -13.785 -2.057 1.00 59.91 92 GLU A O 1
ATOM 723 N N . GLN A 1 93 ? 28.665 -12.725 -0.527 1.00 63.59 93 GLN A N 1
ATOM 724 C CA . GLN A 1 93 ? 28.873 -13.690 0.561 1.00 63.59 93 GLN A CA 1
ATOM 725 C C . GLN A 1 93 ? 27.708 -14.681 0.737 1.00 63.59 93 GLN A C 1
ATOM 727 O O . GLN A 1 93 ? 27.781 -15.578 1.579 1.00 63.59 93 GLN A O 1
ATOM 732 N N . LEU A 1 94 ? 26.620 -14.527 -0.025 1.00 63.59 94 LEU A N 1
ATOM 733 C CA . LEU A 1 94 ? 25.433 -15.380 0.061 1.00 63.59 94 LEU A CA 1
ATOM 734 C C . LEU A 1 94 ? 25.555 -16.620 -0.851 1.00 63.59 94 LEU A C 1
ATOM 736 O O . LEU A 1 94 ? 26.233 -16.576 -1.878 1.00 63.59 94 LEU A O 1
ATOM 740 N N . PRO A 1 95 ? 24.883 -17.741 -0.516 1.00 61.00 95 PRO A N 1
ATOM 741 C CA . PRO A 1 95 ? 24.911 -18.954 -1.328 1.00 61.00 95 PRO A CA 1
ATOM 742 C C . PRO A 1 95 ? 24.457 -18.704 -2.780 1.00 61.00 95 PRO A C 1
ATOM 744 O O . PRO A 1 95 ? 23.530 -17.915 -2.991 1.00 61.00 95 PRO A O 1
ATOM 747 N N . PRO A 1 96 ? 24.990 -19.446 -3.776 1.00 60.00 96 PRO A N 1
ATOM 748 C CA . PRO A 1 96 ? 24.710 -19.234 -5.205 1.00 60.00 96 PRO A CA 1
ATOM 749 C C . PRO A 1 96 ? 23.219 -19.218 -5.576 1.00 60.00 96 PRO A C 1
ATOM 751 O O . PRO A 1 96 ? 22.823 -18.563 -6.536 1.00 60.00 96 PRO A O 1
ATOM 754 N N . ALA A 1 97 ? 22.376 -19.900 -4.794 1.00 61.72 97 ALA A N 1
ATOM 755 C CA . ALA A 1 97 ? 20.926 -19.934 -4.975 1.00 61.72 97 ALA A CA 1
ATOM 756 C C . ALA A 1 97 ? 20.260 -18.544 -4.898 1.00 61.72 97 ALA A C 1
ATOM 758 O O . ALA A 1 97 ? 19.239 -18.323 -5.546 1.00 61.72 97 ALA A O 1
ATOM 759 N N . PHE A 1 98 ? 20.839 -17.596 -4.151 1.00 58.19 98 PHE A N 1
ATOM 760 C CA . PHE A 1 98 ? 20.335 -16.222 -4.053 1.00 58.19 98 PHE A CA 1
ATOM 761 C C . PHE A 1 98 ? 20.865 -15.295 -5.158 1.00 58.19 98 PHE A C 1
ATOM 763 O O . PHE A 1 98 ? 20.285 -14.235 -5.380 1.00 58.19 98 PHE A O 1
ATOM 770 N N . GLY A 1 99 ? 21.897 -15.704 -5.906 1.00 58.16 99 GLY A N 1
ATOM 771 C CA . GLY A 1 99 ? 22.476 -14.925 -7.010 1.00 58.16 99 GLY A CA 1
ATOM 772 C C . GLY A 1 99 ? 21.587 -14.816 -8.258 1.00 58.16 99 GLY A C 1
ATOM 773 O O . GLY A 1 99 ? 21.892 -14.043 -9.160 1.00 58.16 99 GLY A O 1
ATOM 774 N N . LEU A 1 100 ? 20.478 -15.565 -8.316 1.00 59.91 100 LEU A N 1
ATOM 775 C CA . LEU A 1 100 ? 19.506 -15.523 -9.417 1.00 59.91 100 LEU A CA 1
ATOM 776 C C . LEU A 1 100 ? 18.527 -14.340 -9.325 1.00 59.91 100 LEU A C 1
ATOM 778 O O . LEU A 1 100 ? 17.859 -14.019 -10.309 1.00 59.91 100 LEU A O 1
ATOM 782 N N . LEU A 1 101 ? 18.407 -13.699 -8.158 1.00 65.31 101 LEU A N 1
ATOM 783 C CA . LEU A 1 101 ? 17.491 -12.579 -7.945 1.00 65.31 101 LEU A CA 1
ATOM 784 C C . LEU A 1 101 ? 18.223 -11.237 -8.102 1.00 65.31 101 LEU A C 1
ATOM 786 O O . LEU A 1 101 ? 19.361 -11.105 -7.652 1.00 65.31 101 LEU A O 1
ATOM 790 N N . PRO A 1 102 ? 17.580 -10.203 -8.680 1.00 66.06 102 PRO A N 1
ATOM 791 C CA . PRO A 1 102 ? 18.165 -8.870 -8.733 1.00 66.06 102 PRO A CA 1
ATOM 792 C C . PRO A 1 102 ? 18.534 -8.383 -7.319 1.00 66.06 102 PRO A C 1
ATOM 794 O O . PRO A 1 102 ? 17.687 -8.475 -6.425 1.00 66.06 102 PRO A O 1
ATOM 797 N N . PRO A 1 103 ? 19.721 -7.785 -7.099 1.00 66.06 103 PRO A N 1
ATOM 798 C CA . PRO A 1 103 ? 20.138 -7.301 -5.776 1.00 66.06 103 PRO A CA 1
ATOM 799 C C . PRO A 1 103 ? 19.128 -6.342 -5.128 1.00 66.06 103 PRO A C 1
ATOM 801 O O . PRO A 1 103 ? 18.906 -6.374 -3.921 1.00 66.06 103 PRO A O 1
ATOM 804 N N . ALA A 1 104 ? 18.442 -5.532 -5.942 1.00 64.88 104 ALA A N 1
ATOM 805 C CA . ALA A 1 104 ? 17.373 -4.644 -5.489 1.00 64.88 104 ALA A CA 1
ATOM 806 C C . ALA A 1 104 ? 16.192 -5.396 -4.841 1.00 64.88 104 ALA A C 1
ATOM 808 O O . ALA A 1 104 ? 15.590 -4.895 -3.893 1.00 64.88 104 ALA A O 1
ATOM 809 N N . LEU A 1 105 ? 15.883 -6.605 -5.318 1.00 69.50 105 LEU A N 1
ATOM 810 C CA . LEU A 1 105 ? 14.823 -7.449 -4.770 1.00 69.50 105 LEU A CA 1
ATOM 811 C C . LEU A 1 105 ? 15.237 -8.081 -3.433 1.00 69.50 105 LEU A C 1
ATOM 813 O O . LEU A 1 105 ? 14.404 -8.248 -2.548 1.00 69.50 105 LEU A O 1
ATOM 817 N N . LEU A 1 106 ? 16.526 -8.388 -3.260 1.00 73.50 106 LEU A N 1
ATOM 818 C CA . LEU A 1 106 ? 17.074 -8.928 -2.010 1.00 73.50 106 LEU A CA 1
ATOM 819 C C . LEU A 1 106 ? 17.113 -7.881 -0.889 1.00 73.50 106 LEU A C 1
ATOM 821 O O . LEU A 1 106 ? 16.934 -8.222 0.276 1.00 73.50 106 LEU A O 1
ATOM 825 N N . SER A 1 107 ? 17.274 -6.600 -1.231 1.00 73.25 107 SER A N 1
ATOM 826 C CA . SER A 1 107 ? 17.172 -5.485 -0.277 1.00 73.25 107 SER A CA 1
ATOM 827 C C . SER A 1 107 ? 15.751 -5.284 0.262 1.00 73.25 107 SER A C 1
ATOM 829 O O . SER A 1 107 ? 15.568 -4.734 1.348 1.00 73.25 107 SER A O 1
ATOM 831 N N . PHE A 1 108 ? 14.732 -5.702 -0.493 1.00 77.88 108 PHE A N 1
ATOM 832 C CA . PHE A 1 108 ? 13.334 -5.359 -0.236 1.00 77.88 108 PHE A CA 1
ATOM 833 C C . PHE A 1 108 ? 12.802 -5.852 1.127 1.00 77.88 108 PHE A C 1
ATOM 835 O O . PHE A 1 108 ? 12.232 -5.032 1.851 1.00 77.88 108 PHE A O 1
ATOM 842 N N . PRO A 1 109 ? 13.029 -7.112 1.565 1.00 82.62 109 PRO A N 1
ATOM 843 C CA . PRO A 1 109 ? 12.622 -7.562 2.898 1.00 82.62 109 PRO A CA 1
ATOM 844 C C . PRO A 1 109 ? 13.255 -6.754 4.038 1.00 82.62 109 PRO A C 1
ATOM 846 O O . PRO A 1 109 ? 12.575 -6.425 5.008 1.00 82.62 109 PRO A O 1
ATOM 849 N N . PHE A 1 110 ? 14.531 -6.377 3.917 1.00 81.88 110 PHE A N 1
ATOM 850 C CA . PHE A 1 110 ? 15.217 -5.576 4.936 1.00 81.88 110 PHE A CA 1
ATOM 851 C C . PHE A 1 110 ? 14.626 -4.169 5.045 1.00 81.88 110 PHE A C 1
ATOM 853 O O . PHE A 1 110 ? 14.383 -3.682 6.150 1.00 81.88 110 PHE A O 1
ATOM 860 N N . ILE A 1 111 ? 14.335 -3.537 3.904 1.00 84.56 111 ILE A N 1
ATOM 861 C CA . ILE A 1 111 ? 13.683 -2.222 3.854 1.00 84.56 111 ILE A CA 1
ATOM 862 C C . ILE A 1 111 ? 12.302 -2.288 4.512 1.00 84.56 111 ILE A C 1
ATOM 864 O O . ILE A 1 111 ? 11.964 -1.416 5.314 1.00 84.56 111 ILE A O 1
ATOM 868 N N . ILE A 1 112 ? 11.533 -3.342 4.223 1.00 87.19 112 ILE A N 1
ATOM 869 C CA . ILE A 1 112 ? 10.230 -3.593 4.844 1.00 87.19 112 ILE A CA 1
ATOM 870 C C . ILE A 1 112 ? 10.353 -3.699 6.363 1.00 87.19 112 ILE A C 1
ATOM 872 O O . ILE A 1 112 ? 9.578 -3.066 7.075 1.00 87.19 112 ILE A O 1
ATOM 876 N N . VAL A 1 113 ? 11.326 -4.459 6.872 1.00 88.94 113 VAL A N 1
ATOM 877 C CA . VAL A 1 113 ? 11.529 -4.632 8.319 1.00 88.94 113 VAL A CA 1
ATOM 878 C C . VAL A 1 113 ? 11.889 -3.305 8.984 1.00 88.94 113 VAL A C 1
ATOM 880 O O . VAL A 1 113 ? 11.293 -2.947 9.998 1.00 88.94 113 VAL A O 1
ATOM 883 N N . VAL A 1 114 ? 12.816 -2.539 8.406 1.00 89.69 114 VAL A N 1
ATOM 884 C CA . VAL A 1 114 ? 13.217 -1.234 8.954 1.00 89.69 114 VAL A CA 1
ATOM 885 C C . VAL A 1 114 ? 12.055 -0.241 8.928 1.00 89.69 114 VAL A C 1
ATOM 887 O O . VAL A 1 114 ? 11.798 0.429 9.929 1.00 89.69 114 VAL A O 1
ATOM 890 N N . SER A 1 115 ? 11.314 -0.187 7.819 1.00 91.12 115 SER A N 1
ATOM 891 C CA . SER A 1 115 ? 10.110 0.637 7.693 1.00 91.12 115 SER A CA 1
ATOM 892 C C . SER A 1 115 ? 9.054 0.246 8.731 1.00 91.12 115 SER A C 1
ATOM 894 O O . SER A 1 115 ? 8.534 1.116 9.429 1.00 91.12 115 SER A O 1
ATOM 896 N N . ALA A 1 116 ? 8.800 -1.055 8.910 1.00 91.62 116 ALA A N 1
ATOM 897 C CA . ALA A 1 116 ? 7.855 -1.576 9.893 1.00 91.62 116 ALA A CA 1
ATOM 898 C C . ALA A 1 116 ? 8.237 -1.193 11.324 1.00 91.62 116 ALA A C 1
ATOM 900 O O . ALA A 1 116 ? 7.404 -0.670 12.062 1.00 91.62 116 ALA A O 1
ATOM 901 N N . LEU A 1 117 ? 9.496 -1.416 11.710 1.00 93.69 117 LEU A N 1
ATOM 902 C CA . LEU A 1 117 ? 9.988 -1.085 13.045 1.00 93.69 117 LEU A CA 1
ATOM 903 C C . LEU A 1 117 ? 9.878 0.415 13.314 1.00 93.69 117 LEU A C 1
ATOM 905 O O . LEU A 1 117 ? 9.339 0.803 14.347 1.00 93.69 117 LEU A O 1
ATOM 909 N N . ALA A 1 118 ? 10.317 1.260 12.380 1.00 92.75 118 ALA A N 1
ATOM 910 C CA . ALA A 1 118 ? 10.204 2.708 12.525 1.00 92.75 118 ALA A CA 1
ATOM 911 C C . ALA A 1 118 ? 8.739 3.154 12.652 1.00 92.75 118 ALA A C 1
ATOM 913 O O . ALA A 1 118 ? 8.404 3.919 13.558 1.00 92.75 118 ALA A O 1
ATOM 914 N N . SER A 1 119 ? 7.858 2.626 11.797 1.00 92.62 119 SER A N 1
ATOM 915 C CA . SER A 1 119 ? 6.420 2.888 11.847 1.00 92.62 119 SER A CA 1
ATOM 916 C C . SER A 1 119 ? 5.803 2.513 13.188 1.00 92.62 119 SER A C 1
ATOM 918 O O . SER A 1 119 ? 5.092 3.324 13.778 1.00 92.62 119 SER A O 1
ATOM 920 N N . ILE A 1 120 ? 6.078 1.303 13.681 1.00 92.94 120 ILE A N 1
ATOM 921 C CA . ILE A 1 120 ? 5.506 0.784 14.927 1.00 92.94 120 ILE A CA 1
ATOM 922 C C . ILE A 1 120 ? 6.065 1.548 16.129 1.00 92.94 120 ILE A C 1
ATOM 924 O O . ILE A 1 120 ? 5.294 1.993 16.975 1.00 92.94 120 ILE A O 1
ATOM 928 N N . ILE A 1 121 ? 7.383 1.755 16.200 1.00 93.62 121 ILE A N 1
ATOM 929 C CA . ILE A 1 121 ? 8.028 2.443 17.326 1.00 93.62 121 ILE A CA 1
ATOM 930 C C . ILE A 1 121 ? 7.523 3.880 17.443 1.00 93.62 121 ILE A C 1
ATOM 932 O O . ILE A 1 121 ? 7.181 4.316 18.542 1.00 93.62 121 ILE A O 1
ATOM 936 N N . VAL A 1 122 ? 7.460 4.620 16.331 1.00 93.44 122 VAL A N 1
ATOM 937 C CA . VAL A 1 122 ? 6.974 6.005 16.359 1.00 93.44 122 VAL A CA 1
ATOM 938 C C . VAL A 1 122 ? 5.488 6.041 16.686 1.00 93.44 122 VAL A C 1
ATOM 940 O O . VAL A 1 122 ? 5.108 6.792 17.574 1.00 93.44 122 VAL A O 1
ATOM 943 N N . CYS A 1 123 ? 4.673 5.183 16.068 1.00 92.31 123 CYS A N 1
ATOM 944 C CA . CYS A 1 123 ? 3.243 5.084 16.363 1.00 92.31 123 CYS A CA 1
ATOM 945 C C . CYS A 1 123 ? 2.953 4.786 17.844 1.00 92.31 123 CYS A C 1
ATOM 947 O O . CYS A 1 123 ? 2.015 5.336 18.414 1.00 92.31 123 CYS A O 1
ATOM 949 N N . LEU A 1 124 ? 3.754 3.935 18.493 1.00 91.38 124 LEU A N 1
ATOM 950 C CA . LEU A 1 124 ? 3.586 3.639 19.917 1.00 91.38 124 LEU A CA 1
ATOM 951 C C . LEU A 1 124 ? 4.000 4.808 20.820 1.00 91.38 124 LEU A C 1
ATOM 953 O O . LEU A 1 124 ? 3.442 4.945 21.909 1.00 91.38 124 LEU A O 1
ATOM 957 N N . LYS A 1 125 ? 4.952 5.639 20.379 1.00 93.44 125 LYS A N 1
ATOM 958 C CA . LYS A 1 125 ? 5.437 6.819 21.113 1.00 93.44 125 LYS A CA 1
ATOM 959 C C . LYS A 1 125 ? 4.587 8.068 20.901 1.00 93.44 125 LYS A C 1
ATOM 961 O O . LYS A 1 125 ? 4.681 8.994 21.701 1.00 93.44 125 LYS A O 1
ATOM 966 N N . THR A 1 126 ? 3.796 8.122 19.838 1.00 91.38 126 THR A N 1
ATOM 967 C CA . THR A 1 126 ? 2.903 9.244 19.553 1.00 91.38 126 THR A CA 1
ATOM 968 C C . THR A 1 126 ? 1.485 8.958 20.049 1.00 91.38 126 THR A C 1
ATOM 970 O O . THR A 1 126 ? 1.084 7.793 20.155 1.00 91.38 126 THR A O 1
ATOM 973 N N . PRO A 1 127 ? 0.715 10.002 20.405 1.00 87.56 127 PRO A N 1
ATOM 974 C CA . PRO A 1 127 ? -0.668 9.819 20.822 1.00 87.56 127 PRO A CA 1
ATOM 975 C C . PRO A 1 127 ? -1.499 9.205 19.681 1.00 87.56 127 PRO A C 1
ATOM 977 O O . PRO A 1 127 ? -1.212 9.463 18.505 1.00 87.56 127 PRO A O 1
ATOM 980 N N . PRO A 1 128 ? -2.505 8.372 19.999 1.00 88.69 128 PRO A N 1
ATOM 981 C CA . PRO A 1 128 ? -3.464 7.914 19.000 1.00 88.69 128 PRO A CA 1
ATOM 982 C C . PRO A 1 128 ? -4.242 9.102 18.415 1.00 88.69 128 PRO A C 1
ATOM 984 O O . PRO A 1 128 ? -4.287 10.184 19.005 1.00 88.69 128 PRO A O 1
ATOM 987 N N . GLU A 1 129 ? -4.848 8.892 17.247 1.00 90.19 129 GLU A N 1
ATOM 988 C CA . GLU A 1 129 ? -5.794 9.859 16.682 1.00 90.19 129 GLU A CA 1
ATOM 989 C C . GLU A 1 129 ? -7.015 10.032 17.594 1.00 90.19 129 GLU A C 1
ATOM 991 O O . GLU A 1 129 ? -7.314 9.169 18.420 1.00 90.19 129 GLU A O 1
ATOM 996 N N . LYS A 1 130 ? -7.723 11.156 17.436 1.00 91.38 130 LYS A N 1
ATOM 997 C CA . LYS A 1 130 ? -8.930 11.453 18.221 1.00 91.38 130 LYS A CA 1
ATOM 998 C C . LYS A 1 130 ? -9.985 10.361 18.036 1.00 91.38 130 LYS A C 1
ATOM 1000 O O . LYS A 1 130 ? -10.251 9.954 16.903 1.00 91.38 130 LYS A O 1
ATOM 1005 N N . ASP A 1 131 ? -10.648 9.983 19.126 1.00 88.50 131 ASP A N 1
ATOM 1006 C CA . ASP A 1 131 ? -11.672 8.932 19.122 1.00 88.50 131 ASP A CA 1
ATOM 1007 C C . ASP A 1 131 ? -12.786 9.213 18.101 1.00 88.50 131 ASP A C 1
ATOM 1009 O O . ASP A 1 131 ? -13.154 8.324 17.345 1.00 88.50 131 ASP A O 1
ATOM 1013 N N . GLU A 1 132 ? -13.229 10.466 17.962 1.00 87.81 132 GLU A N 1
ATOM 1014 C CA . GLU A 1 132 ? -14.230 10.899 16.968 1.00 87.81 132 GLU A CA 1
ATOM 1015 C C . GLU A 1 132 ? -13.845 10.541 15.516 1.00 87.81 132 GLU A C 1
ATOM 1017 O O . GLU A 1 132 ? -14.680 10.120 14.707 1.00 87.81 132 GLU A O 1
ATOM 1022 N N . VAL A 1 133 ? -12.561 10.683 15.170 1.00 89.56 133 VAL A N 1
ATOM 1023 C CA . VAL A 1 133 ? -12.040 10.370 13.830 1.00 89.56 133 VAL A CA 1
ATOM 1024 C C . VAL A 1 133 ? -11.976 8.856 13.631 1.00 89.56 133 VAL A C 1
ATOM 1026 O O . VAL A 1 133 ? -12.331 8.351 12.568 1.00 89.56 133 VAL A O 1
ATOM 1029 N N . LEU A 1 134 ? -11.564 8.114 14.660 1.00 89.50 134 LEU A N 1
ATOM 1030 C CA . LEU A 1 134 ? -11.502 6.653 14.616 1.00 89.50 134 LEU A CA 1
ATOM 1031 C C . LEU A 1 134 ? -12.899 6.026 14.534 1.00 89.50 134 LEU A C 1
ATOM 1033 O O . LEU A 1 134 ? -13.111 5.079 13.776 1.00 89.50 134 LEU A O 1
ATOM 1037 N N . GLU A 1 135 ? -13.852 6.571 15.284 1.00 88.38 135 GLU A N 1
ATOM 1038 C CA . GLU A 1 135 ? -15.250 6.156 15.300 1.00 88.38 135 GLU A CA 1
ATOM 1039 C C . GLU A 1 135 ? -15.924 6.395 13.946 1.00 88.38 135 GLU A C 1
ATOM 1041 O O . GLU A 1 135 ? -16.483 5.461 13.366 1.00 88.38 135 GLU A O 1
ATOM 1046 N N . SER A 1 136 ? -15.823 7.613 13.402 1.00 87.75 136 SER A N 1
ATOM 1047 C CA . SER A 1 136 ? -16.378 7.954 12.081 1.00 87.75 136 SER A CA 1
ATOM 1048 C C . SER A 1 136 ? -15.770 7.105 10.961 1.00 87.75 136 SER A C 1
ATOM 1050 O O . SER A 1 136 ? -16.488 6.586 10.098 1.00 87.75 136 SER A O 1
ATOM 1052 N N . PHE A 1 137 ? -14.457 6.872 11.009 1.00 88.38 137 PHE A N 1
ATOM 1053 C CA . PHE A 1 137 ? -13.775 5.985 10.074 1.00 88.38 137 PHE A CA 1
ATOM 1054 C C . PHE A 1 137 ? -14.276 4.539 10.173 1.00 88.38 137 PHE A C 1
ATOM 1056 O O . PHE A 1 137 ? -14.589 3.921 9.151 1.00 88.38 137 PHE A O 1
ATOM 1063 N N . TYR A 1 138 ? -14.388 3.990 11.388 1.00 87.56 138 TYR A N 1
ATOM 1064 C CA . TYR A 1 138 ? -14.839 2.614 11.588 1.00 87.56 138 TYR A CA 1
ATOM 1065 C C . TYR A 1 138 ? -16.283 2.415 11.124 1.00 87.56 138 TYR A C 1
ATOM 1067 O O . TYR A 1 138 ? -16.578 1.415 10.466 1.00 87.56 138 TYR A O 1
ATOM 1075 N N . ARG A 1 139 ? -17.176 3.368 11.415 1.00 84.69 139 ARG A N 1
ATOM 1076 C CA . ARG A 1 139 ? -18.574 3.318 10.974 1.00 84.69 139 ARG A CA 1
ATOM 1077 C C . ARG A 1 139 ? -18.700 3.303 9.445 1.00 84.69 139 ARG A C 1
ATOM 1079 O O . ARG A 1 139 ? -19.458 2.494 8.905 1.00 84.69 139 ARG A O 1
ATOM 1086 N N . THR A 1 140 ? -17.890 4.117 8.764 1.00 82.81 140 THR A N 1
ATOM 1087 C CA . THR A 1 140 ? -17.894 4.251 7.299 1.00 82.81 140 THR A CA 1
ATOM 1088 C C . THR A 1 140 ? -17.288 3.035 6.594 1.00 82.81 140 THR A C 1
ATOM 1090 O O . THR A 1 140 ? -17.882 2.492 5.666 1.00 82.81 140 THR A O 1
ATOM 1093 N N . VAL A 1 141 ? -16.091 2.613 7.012 1.00 83.44 141 VAL A N 1
ATOM 1094 C CA . VAL A 1 141 ? -15.263 1.648 6.266 1.00 83.44 141 VAL A CA 1
ATOM 1095 C C . VAL A 1 141 ? -15.435 0.215 6.779 1.00 83.44 141 VAL A C 1
ATOM 1097 O O . VAL A 1 141 ? -15.294 -0.734 6.011 1.00 83.44 141 VAL A O 1
ATOM 1100 N N . ARG A 1 142 ? -15.738 0.036 8.072 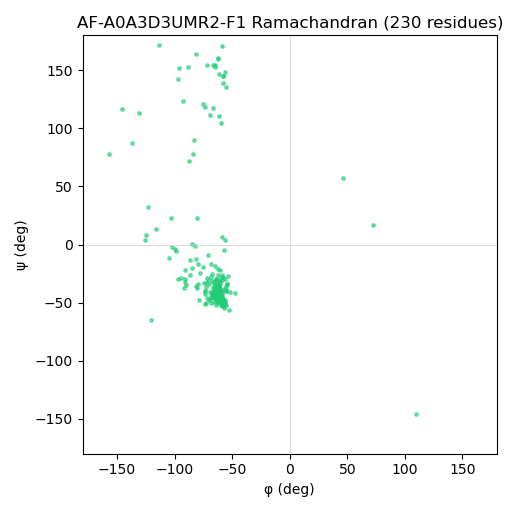1.00 84.81 142 ARG A N 1
ATOM 1101 C CA . ARG A 1 142 ? -15.798 -1.264 8.774 1.00 84.81 142 ARG A CA 1
ATOM 1102 C C . ARG A 1 142 ? -14.580 -2.160 8.469 1.00 84.81 142 ARG A C 1
ATOM 1104 O O . ARG A 1 142 ? -14.744 -3.281 7.974 1.00 84.81 142 ARG A O 1
ATOM 1111 N N . PRO A 1 143 ? -13.356 -1.666 8.741 1.00 85.25 143 PRO A N 1
ATOM 1112 C CA . PRO A 1 143 ? -12.115 -2.343 8.375 1.00 85.25 143 PRO A CA 1
ATOM 1113 C C . PRO A 1 143 ? -11.907 -3.656 9.144 1.00 85.25 143 PRO A C 1
ATOM 1115 O O . PRO A 1 143 ? -12.371 -3.820 10.278 1.00 85.25 143 PRO A O 1
ATOM 1118 N N . TRP A 1 144 ? -11.143 -4.585 8.558 1.00 84.56 144 TRP A N 1
ATOM 1119 C CA . TRP A 1 144 ? -10.658 -5.769 9.280 1.00 84.56 144 TRP A CA 1
ATOM 1120 C C . TRP A 1 144 ? -9.417 -5.453 10.117 1.00 84.56 144 TRP A C 1
ATOM 1122 O O . TRP A 1 144 ? -8.725 -4.462 9.905 1.00 84.56 144 TRP A O 1
ATOM 1132 N N . GLY A 1 145 ? -9.104 -6.353 11.051 1.00 87.06 145 GLY A N 1
ATOM 1133 C CA . GLY A 1 145 ? -7.876 -6.315 11.840 1.00 87.06 145 GLY A CA 1
ATOM 1134 C C . GLY A 1 145 ? -8.115 -5.964 13.304 1.00 87.06 145 GLY A C 1
ATOM 1135 O O . GLY A 1 145 ? -9.111 -6.354 13.921 1.00 87.06 145 GLY A O 1
ATOM 1136 N N . PHE A 1 146 ? -7.166 -5.244 13.886 1.00 89.25 146 PHE A N 1
ATOM 1137 C CA . PHE A 1 146 ? -7.178 -4.851 15.284 1.00 89.25 146 PHE A CA 1
ATOM 1138 C C . PHE A 1 146 ? -8.009 -3.580 15.441 1.00 89.25 146 PHE A C 1
ATOM 1140 O O . PHE A 1 146 ? -7.457 -2.501 15.566 1.00 89.25 146 PHE A O 1
ATOM 1147 N N . TRP A 1 147 ? -9.335 -3.704 15.433 1.00 89.50 147 TRP A N 1
ATOM 1148 C CA . TRP A 1 147 ? -10.261 -2.580 15.662 1.00 89.50 147 TRP A CA 1
ATOM 1149 C C . TRP A 1 147 ? -11.250 -2.833 16.806 1.00 89.50 147 TRP A C 1
ATOM 1151 O O . TRP A 1 147 ? -12.154 -2.040 17.053 1.00 89.50 147 TRP A O 1
ATOM 1161 N N . LYS A 1 148 ? -11.059 -3.931 17.550 1.00 87.00 148 LYS A N 1
ATOM 1162 C CA . LYS A 1 148 ? -11.921 -4.324 18.676 1.00 87.00 148 LYS A CA 1
ATOM 1163 C C . LYS A 1 148 ? -12.133 -3.211 19.722 1.00 87.00 148 LYS A C 1
ATOM 1165 O O . LYS A 1 148 ? -13.266 -3.106 20.179 1.00 87.00 148 LYS A O 1
ATOM 1170 N N . PRO A 1 149 ? -11.125 -2.400 20.114 1.00 88.69 149 PRO A N 1
ATOM 1171 C CA . PRO A 1 149 ? -11.337 -1.333 21.098 1.00 88.69 149 PRO A CA 1
ATOM 1172 C C . PRO A 1 149 ? -12.311 -0.257 20.604 1.00 88.69 149 PRO A C 1
ATOM 1174 O O . PRO A 1 149 ? -13.278 0.045 21.294 1.00 88.69 149 PRO A O 1
ATOM 1177 N N . VAL A 1 150 ? -12.112 0.233 19.376 1.00 88.50 150 VAL A N 1
ATOM 1178 C CA . VAL A 1 150 ? -12.977 1.248 18.748 1.00 88.50 150 VAL A CA 1
ATOM 1179 C C . VAL A 1 150 ? -14.388 0.698 18.531 1.00 88.50 150 VAL A C 1
ATOM 1181 O O . VAL A 1 150 ? -15.370 1.361 18.844 1.00 88.50 150 VAL A O 1
ATOM 1184 N N . TYR A 1 151 ? -14.506 -0.555 18.080 1.00 87.00 151 TYR A N 1
ATOM 1185 C CA . TYR A 1 151 ? -15.808 -1.199 17.901 1.00 87.00 151 TYR A CA 1
ATOM 1186 C C . TYR A 1 151 ? -16.602 -1.314 19.210 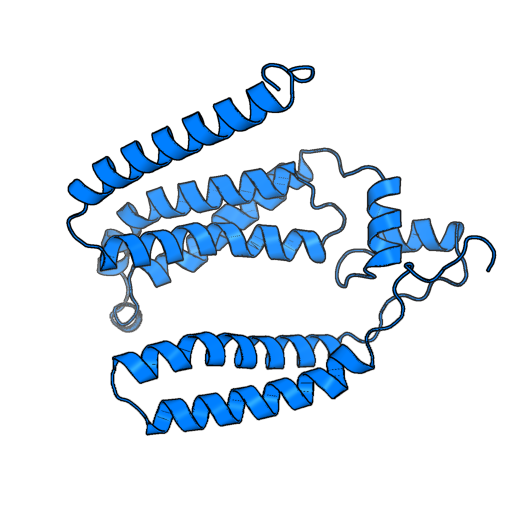1.00 87.00 151 TYR A C 1
ATOM 1188 O O . TYR A 1 151 ? -17.807 -1.088 19.214 1.00 87.00 151 TYR A O 1
ATOM 1196 N N . ARG A 1 152 ? -15.941 -1.639 20.330 1.00 87.56 152 ARG A N 1
ATOM 1197 C CA . ARG A 1 152 ? -16.600 -1.706 21.645 1.00 87.56 152 ARG A CA 1
ATOM 1198 C C . ARG A 1 152 ? -17.117 -0.343 22.093 1.00 87.56 152 ARG A C 1
ATOM 1200 O O . ARG A 1 152 ? -18.256 -0.269 22.527 1.00 87.56 152 ARG A O 1
ATOM 1207 N N . SER A 1 153 ? -16.316 0.709 21.924 1.00 87.12 153 SER A N 1
ATOM 1208 C CA . SER A 1 153 ? -16.746 2.077 22.237 1.00 87.12 153 SER A CA 1
ATOM 1209 C C . SER A 1 153 ? -17.94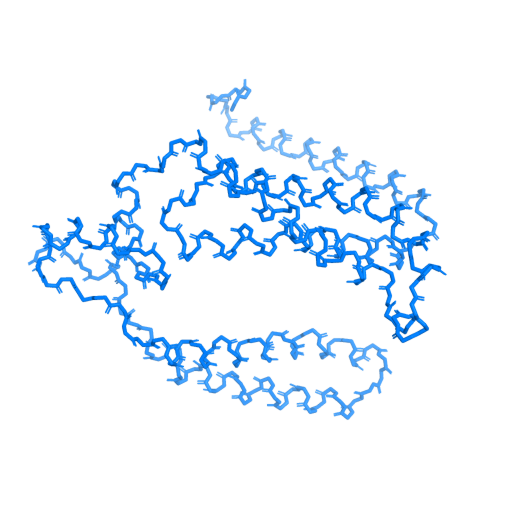3 2.512 21.380 1.00 87.12 153 SER A C 1
ATOM 1211 O O . SER A 1 153 ? -18.875 3.137 21.877 1.00 87.12 153 SER A O 1
ATOM 1213 N N . LEU A 1 154 ? -17.983 2.096 20.111 1.00 86.88 154 LEU A N 1
ATOM 1214 C CA . LEU A 1 154 ? -19.124 2.355 19.234 1.00 86.88 154 LEU A CA 1
ATOM 1215 C C . LEU A 1 154 ? -20.383 1.568 19.600 1.00 86.88 154 LEU A C 1
ATOM 1217 O O . LEU A 1 154 ? -21.473 2.091 19.407 1.00 86.88 154 LEU A O 1
ATOM 1221 N N . LEU A 1 155 ? -20.265 0.341 20.111 1.00 86.12 155 LEU A N 1
ATOM 1222 C CA . LEU A 1 155 ? -21.425 -0.459 20.522 1.00 86.12 155 LEU A CA 1
ATOM 1223 C C . LEU A 1 155 ? -22.192 0.167 21.693 1.00 86.12 155 LEU A C 1
ATOM 1225 O O . LEU A 1 155 ? -23.404 -0.008 21.775 1.00 86.12 155 LEU A O 1
ATOM 1229 N N . GLU A 1 156 ? -21.507 0.911 22.566 1.00 85.38 156 GLU A N 1
ATOM 1230 C CA . GLU A 1 156 ? -22.149 1.671 23.647 1.00 85.38 156 GLU A CA 1
ATOM 1231 C C . GLU A 1 156 ? -23.035 2.801 23.099 1.00 85.38 156 GLU A C 1
ATOM 1233 O O . GLU A 1 156 ? -24.073 3.106 23.680 1.00 85.38 156 GLU A O 1
ATOM 1238 N N . LYS A 1 157 ? -22.651 3.390 21.959 1.00 84.38 157 LYS A N 1
ATOM 1239 C CA . LYS A 1 157 ? -23.377 4.485 21.295 1.00 84.38 157 LYS A CA 1
ATOM 1240 C C . LYS A 1 157 ? -24.402 3.987 20.266 1.00 84.38 157 LYS A C 1
ATOM 1242 O O . LYS A 1 157 ? -25.440 4.612 20.089 1.00 84.38 157 LYS A O 1
ATOM 1247 N N . TYR A 1 158 ? -24.123 2.863 19.603 1.00 83.25 158 TYR A N 1
ATOM 1248 C CA . TYR A 1 158 ? -24.907 2.301 18.498 1.00 83.25 158 TYR A CA 1
ATOM 1249 C C . TYR A 1 158 ? -25.067 0.775 18.657 1.00 83.25 158 TYR A C 1
ATOM 1251 O O . TYR A 1 158 ? -24.300 0.001 18.070 1.00 83.25 158 TYR A O 1
ATOM 1259 N N . PRO A 1 159 ? -26.092 0.303 19.394 1.00 78.75 159 PRO A N 1
ATOM 1260 C CA . PRO A 1 159 ? -26.289 -1.123 19.686 1.00 78.75 159 PRO A CA 1
ATOM 1261 C C . PRO A 1 159 ? -26.514 -1.996 18.441 1.00 78.75 159 PRO A C 1
ATOM 1263 O O . PRO A 1 159 ? -26.197 -3.185 18.439 1.00 78.75 159 PRO A O 1
ATOM 1266 N N . ASN A 1 160 ? -27.034 -1.407 17.359 1.00 79.19 160 ASN A N 1
ATOM 1267 C CA . ASN A 1 160 ? -27.323 -2.100 16.100 1.00 79.19 160 ASN A CA 1
ATOM 1268 C C . ASN A 1 160 ? -26.105 -2.212 15.158 1.00 79.19 160 ASN A C 1
ATOM 1270 O O . ASN A 1 160 ? -26.219 -2.773 14.062 1.00 79.19 160 ASN A O 1
ATOM 1274 N N . LEU A 1 161 ? -24.929 -1.702 15.551 1.00 79.81 161 LEU A N 1
ATOM 1275 C CA . LEU A 1 161 ? -23.740 -1.698 14.700 1.00 79.81 161 LEU A CA 1
ATOM 1276 C C . LEU A 1 161 ? -23.186 -3.117 14.483 1.00 79.81 161 LEU A C 1
ATOM 1278 O O . LEU A 1 161 ? -22.588 -3.740 15.366 1.00 79.81 161 LEU A O 1
ATOM 1282 N N . LYS A 1 162 ? -23.305 -3.614 13.248 1.00 80.12 162 LYS A N 1
ATOM 1283 C CA . LYS A 1 162 ? -22.757 -4.914 12.835 1.00 80.12 162 LYS A CA 1
ATOM 1284 C C . LYS A 1 162 ? -21.351 -4.771 12.253 1.00 80.12 162 LYS A C 1
ATOM 1286 O O . LYS A 1 162 ? -21.147 -4.065 11.263 1.00 80.12 162 LYS A O 1
ATOM 1291 N N . ALA A 1 163 ? -20.395 -5.498 12.831 1.00 79.75 163 ALA A N 1
ATOM 1292 C CA . ALA A 1 163 ? -19.050 -5.635 12.277 1.00 79.75 163 ALA A CA 1
ATOM 1293 C C . ALA A 1 163 ? -19.068 -6.370 10.922 1.00 79.75 163 ALA A C 1
ATOM 1295 O O . ALA A 1 163 ? -19.941 -7.199 10.657 1.00 79.75 163 ALA A O 1
ATOM 1296 N N . ASN A 1 164 ? -18.079 -6.096 10.066 1.00 81.06 164 ASN A N 1
ATOM 1297 C CA . ASN A 1 164 ? -17.940 -6.804 8.796 1.00 81.06 164 ASN A CA 1
ATOM 1298 C C . ASN A 1 164 ? -17.419 -8.238 9.018 1.00 81.06 164 ASN A C 1
ATOM 1300 O O . ASN A 1 164 ? -16.299 -8.435 9.489 1.00 81.06 164 ASN A O 1
ATOM 1304 N N . THR A 1 165 ? -18.214 -9.238 8.637 1.00 78.62 165 THR A N 1
ATOM 1305 C CA . THR A 1 165 ? -17.878 -10.670 8.731 1.00 78.62 165 THR A CA 1
ATOM 1306 C C . THR A 1 165 ? -17.466 -11.293 7.392 1.00 78.62 165 THR A C 1
ATOM 1308 O O . THR A 1 165 ? -17.071 -12.458 7.349 1.00 78.62 165 THR A O 1
ATOM 1311 N N . ASN A 1 166 ? -17.489 -10.533 6.294 1.00 82.44 166 ASN A N 1
ATOM 1312 C CA . ASN A 1 166 ? -17.303 -11.036 4.928 1.00 82.44 166 ASN A CA 1
ATOM 1313 C C . ASN A 1 166 ? -15.838 -11.264 4.514 1.00 82.44 166 ASN A C 1
ATOM 1315 O O . ASN A 1 166 ? -15.549 -11.368 3.322 1.00 82.44 166 ASN A O 1
ATOM 1319 N N . PHE A 1 167 ? -14.925 -11.460 5.472 1.00 83.81 167 PHE A N 1
ATOM 1320 C CA . PHE A 1 167 ? -13.481 -11.583 5.228 1.00 83.81 167 PHE A CA 1
ATOM 1321 C C . PHE A 1 167 ? -13.121 -12.539 4.080 1.00 83.81 167 PHE A C 1
ATOM 1323 O O . PHE A 1 167 ? -12.267 -12.225 3.260 1.00 83.81 167 PHE A O 1
ATOM 1330 N N . ARG A 1 168 ? -13.792 -13.697 3.975 1.00 86.50 168 ARG A N 1
ATOM 1331 C CA . ARG A 1 168 ? -13.547 -14.667 2.890 1.00 86.50 168 ARG A CA 1
ATOM 1332 C C . ARG A 1 168 ? -13.831 -14.092 1.502 1.00 86.50 168 ARG A C 1
ATOM 1334 O O . ARG A 1 168 ? -13.042 -14.292 0.584 1.00 86.50 168 ARG A O 1
ATOM 1341 N N . ARG A 1 169 ? -14.962 -13.402 1.351 1.00 85.94 169 ARG A N 1
ATOM 1342 C CA . ARG A 1 169 ? -15.363 -12.773 0.088 1.00 85.94 169 ARG A CA 1
ATOM 1343 C C . ARG A 1 169 ? -14.407 -11.642 -0.260 1.00 85.94 169 ARG A C 1
ATOM 1345 O O . ARG A 1 169 ? -14.009 -11.505 -1.411 1.00 85.94 169 ARG A O 1
ATOM 1352 N N . ASP A 1 170 ? -14.020 -10.870 0.740 1.00 87.69 170 ASP A N 1
ATOM 1353 C CA . ASP A 1 170 ? -13.169 -9.719 0.520 1.00 87.69 170 ASP A CA 1
ATOM 1354 C C . ASP A 1 170 ? -11.721 -10.117 0.210 1.00 87.69 170 ASP A C 1
ATOM 1356 O O . ASP A 1 170 ? -11.131 -9.589 -0.728 1.00 87.69 170 ASP A O 1
ATOM 1360 N N . ALA A 1 171 ? -11.178 -11.132 0.887 1.00 89.31 171 ALA A N 1
ATOM 1361 C CA . ALA A 1 171 ? -9.880 -11.719 0.556 1.00 89.31 171 ALA A CA 1
ATOM 1362 C C . ALA A 1 171 ? -9.865 -12.323 -0.859 1.00 89.31 171 ALA A C 1
ATOM 1364 O O . ALA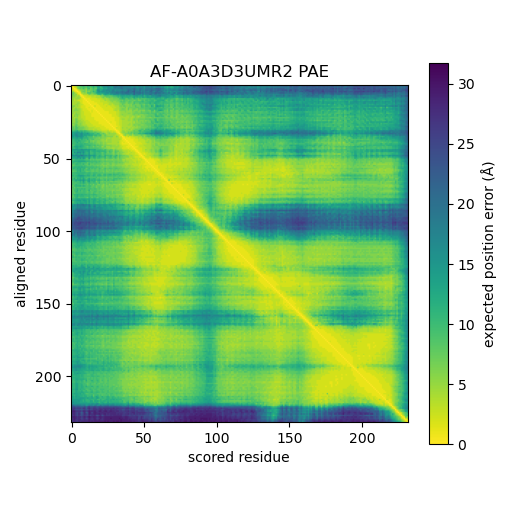 A 1 171 ? -8.892 -12.152 -1.595 1.00 89.31 171 ALA A O 1
ATOM 1365 N N . PHE A 1 172 ? -10.956 -12.980 -1.272 1.00 93.38 172 PHE A N 1
ATOM 1366 C CA . PHE A 1 172 ? -11.116 -13.459 -2.646 1.00 93.38 172 PHE A CA 1
ATOM 1367 C C . PHE A 1 172 ? -11.101 -12.300 -3.653 1.00 93.38 172 PHE A C 1
ATOM 1369 O O . PHE A 1 172 ? -10.366 -12.353 -4.636 1.00 93.38 172 PHE A O 1
ATOM 1376 N N . ASN A 1 173 ? -11.844 -11.222 -3.381 1.00 92.56 173 ASN A N 1
ATOM 1377 C CA . ASN A 1 173 ? -11.853 -10.027 -4.227 1.00 92.56 173 ASN A CA 1
ATOM 1378 C C . ASN A 1 173 ? -10.471 -9.363 -4.310 1.00 92.56 173 ASN A C 1
ATOM 1380 O O . ASN A 1 173 ? -10.072 -8.949 -5.393 1.00 92.56 173 ASN A O 1
ATOM 1384 N N . VAL A 1 174 ? -9.713 -9.310 -3.209 1.00 91.88 174 VAL A N 1
ATOM 1385 C CA . VAL A 1 174 ? -8.328 -8.808 -3.206 1.00 91.88 174 VAL A CA 1
ATOM 1386 C C . VAL A 1 174 ? -7.435 -9.672 -4.098 1.00 91.88 174 VAL A C 1
ATOM 1388 O O . VAL A 1 174 ? -6.699 -9.132 -4.919 1.00 91.88 174 VAL A O 1
ATOM 1391 N N . ALA A 1 175 ? -7.521 -11.002 -3.998 1.00 94.69 175 ALA A N 1
ATOM 1392 C CA . ALA A 1 175 ? -6.729 -11.904 -4.835 1.00 94.69 175 ALA A CA 1
ATOM 1393 C C . ALA A 1 175 ? -7.056 -11.743 -6.331 1.00 94.69 175 ALA A C 1
ATOM 1395 O O . ALA A 1 175 ? -6.148 -11.615 -7.154 1.00 94.69 175 ALA A O 1
ATOM 1396 N N . VAL A 1 176 ? -8.345 -11.683 -6.681 1.00 95.25 176 VAL A N 1
ATOM 1397 C CA . VAL A 1 176 ? -8.797 -11.418 -8.058 1.00 95.25 176 VAL A CA 1
ATOM 1398 C C . VAL A 1 176 ? -8.334 -10.035 -8.526 1.00 95.25 176 VAL A C 1
ATOM 1400 O O . VAL A 1 176 ? -7.857 -9.904 -9.651 1.00 95.25 176 VAL A O 1
ATOM 1403 N N . GLY A 1 177 ? -8.408 -9.024 -7.659 1.00 94.88 177 GLY A N 1
ATOM 1404 C CA . GLY A 1 177 ? -7.956 -7.661 -7.931 1.00 94.88 177 GLY A CA 1
ATOM 1405 C C . GLY A 1 177 ? -6.455 -7.561 -8.210 1.00 94.88 177 GLY A C 1
ATOM 1406 O O . GLY A 1 177 ? -6.058 -6.830 -9.113 1.00 94.88 177 GLY A O 1
ATOM 1407 N N . ILE A 1 178 ? -5.619 -8.340 -7.512 1.00 94.88 178 ILE A N 1
ATOM 1408 C CA . ILE A 1 178 ? -4.176 -8.424 -7.791 1.00 94.88 178 ILE A CA 1
ATOM 1409 C C . ILE A 1 178 ? -3.943 -8.975 -9.201 1.00 94.88 178 ILE A C 1
ATOM 1411 O O . ILE A 1 178 ? -3.194 -8.380 -9.974 1.00 94.88 178 ILE A O 1
ATOM 1415 N N . VAL A 1 179 ? -4.607 -10.077 -9.568 1.00 95.88 179 VAL A N 1
ATOM 1416 C CA . VAL A 1 179 ? -4.494 -10.655 -10.919 1.00 95.88 179 VAL A CA 1
ATOM 1417 C C . VAL A 1 179 ? -4.963 -9.650 -11.973 1.00 95.88 179 VAL A C 1
ATOM 1419 O O . VAL A 1 179 ? -4.258 -9.412 -12.953 1.00 95.88 179 VAL A O 1
ATOM 1422 N N . TRP A 1 180 ? -6.106 -9.005 -11.740 1.00 96.25 180 TRP A N 1
ATOM 1423 C CA . TRP A 1 180 ? -6.652 -7.962 -12.605 1.00 96.25 180 TRP A CA 1
ATOM 1424 C C . TRP A 1 180 ? -5.651 -6.808 -12.806 1.00 96.25 180 TRP A C 1
ATOM 1426 O O . TRP A 1 180 ? -5.315 -6.462 -13.940 1.00 96.25 180 TRP A O 1
ATOM 1436 N N . GLN A 1 181 ? -5.066 -6.273 -11.730 1.00 95.62 181 GLN A N 1
ATOM 1437 C CA . GLN A 1 181 ? -4.091 -5.180 -11.800 1.00 95.62 181 GLN A CA 1
ATOM 1438 C C . GLN A 1 181 ? -2.780 -5.592 -12.492 1.00 95.62 181 GLN A C 1
ATOM 1440 O O . GLN A 1 181 ? -2.186 -4.800 -13.230 1.00 95.62 181 GLN A O 1
ATOM 1445 N N . LEU A 1 182 ? -2.320 -6.831 -12.291 1.00 94.56 182 LEU A N 1
ATOM 1446 C CA . LEU A 1 182 ? -1.144 -7.356 -12.985 1.00 94.56 182 LEU A CA 1
ATOM 1447 C C . LEU A 1 182 ? -1.387 -7.451 -14.495 1.00 94.56 182 LEU A C 1
ATOM 1449 O O . LEU A 1 182 ? -0.519 -7.051 -15.270 1.00 94.56 182 LEU A O 1
ATOM 1453 N N . THR A 1 183 ? -2.572 -7.895 -14.932 1.00 94.44 183 THR A N 1
ATOM 1454 C CA . THR A 1 183 ? -2.886 -7.960 -16.371 1.00 94.44 183 THR A CA 1
ATOM 1455 C C . THR A 1 183 ? -2.851 -6.592 -17.050 1.00 94.44 183 THR A C 1
ATOM 1457 O O . THR A 1 183 ? -2.321 -6.494 -18.155 1.00 94.44 183 THR A O 1
ATOM 1460 N N . LEU A 1 184 ? -3.291 -5.523 -16.374 1.00 94.50 184 LEU A N 1
ATOM 1461 C CA . LEU A 1 184 ? -3.190 -4.153 -16.897 1.00 94.50 184 LEU A CA 1
ATOM 1462 C C . LEU A 1 184 ? -1.747 -3.705 -17.154 1.00 94.50 184 LEU A C 1
ATOM 1464 O O . LEU A 1 184 ? -1.508 -2.944 -18.086 1.00 94.50 184 LEU A O 1
ATOM 1468 N N . ASN A 1 185 ? -0.786 -4.181 -16.357 1.00 92.88 185 ASN A N 1
ATOM 1469 C CA . ASN A 1 185 ? 0.633 -3.890 -16.566 1.00 92.88 185 ASN A CA 1
ATOM 1470 C C . ASN A 1 185 ? 1.250 -4.777 -17.657 1.00 92.88 185 ASN A C 1
ATOM 1472 O O . ASN A 1 185 ? 2.076 -4.311 -18.436 1.00 92.88 185 ASN A O 1
ATOM 1476 N N . ILE A 1 186 ? 0.846 -6.049 -17.739 1.00 93.75 186 ILE A N 1
ATOM 1477 C CA . ILE A 1 186 ? 1.401 -7.015 -18.700 1.00 93.75 186 ILE A CA 1
ATOM 1478 C C . ILE A 1 186 ? 1.001 -6.674 -20.142 1.00 93.75 186 ILE A C 1
ATOM 1480 O O . ILE A 1 186 ? 1.838 -6.760 -21.035 1.00 93.75 186 ILE A O 1
ATOM 1484 N N . ILE A 1 187 ? -0.245 -6.252 -20.382 1.00 94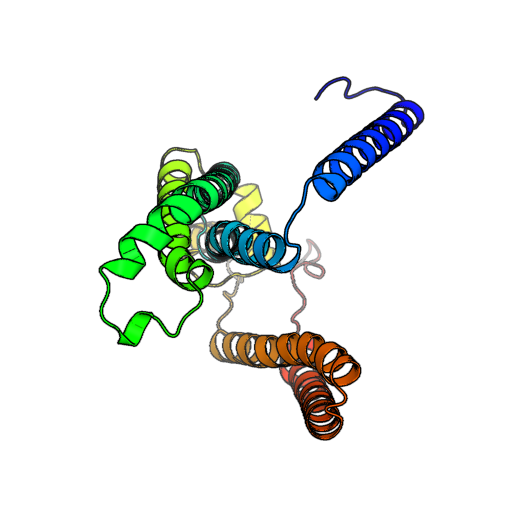.75 187 ILE A N 1
ATOM 1485 C CA . ILE A 1 187 ? -0.758 -5.947 -21.730 1.00 94.75 187 ILE A CA 1
ATOM 1486 C C . ILE A 1 187 ? 0.130 -4.949 -22.506 1.00 94.75 187 ILE A C 1
ATOM 1488 O O . ILE A 1 187 ? 0.584 -5.313 -23.594 1.00 94.75 187 ILE A O 1
ATOM 1492 N N . PRO A 1 188 ? 0.431 -3.732 -22.001 1.00 95.06 188 PRO A N 1
ATOM 1493 C CA . PRO A 1 188 ? 1.269 -2.780 -22.731 1.00 95.06 188 PRO A CA 1
ATOM 1494 C C . PRO A 1 188 ? 2.700 -3.291 -22.927 1.00 95.06 188 PRO A C 1
ATOM 1496 O O . PRO A 1 188 ? 3.283 -3.071 -23.986 1.00 95.06 188 PRO A O 1
ATOM 1499 N N . ILE A 1 189 ? 3.248 -4.031 -21.957 1.00 93.75 189 ILE A N 1
ATOM 1500 C CA . ILE A 1 189 ? 4.571 -4.655 -22.088 1.00 93.75 189 ILE A CA 1
ATOM 1501 C C . ILE A 1 189 ? 4.561 -5.658 -23.248 1.00 93.75 189 ILE A C 1
ATOM 1503 O O . ILE A 1 189 ? 5.441 -5.597 -24.103 1.00 93.75 189 ILE A O 1
ATOM 1507 N N . CYS A 1 190 ? 3.546 -6.528 -23.327 1.00 93.94 190 CYS A N 1
ATOM 1508 C CA . CYS A 1 190 ? 3.392 -7.513 -24.399 1.00 93.94 190 CYS A CA 1
ATOM 1509 C C . CYS A 1 190 ? 3.251 -6.877 -25.789 1.00 93.94 190 CYS A C 1
ATOM 1511 O O . CYS A 1 190 ? 3.787 -7.429 -26.750 1.00 93.94 190 CYS A O 1
ATOM 1513 N N . ILE A 1 191 ? 2.570 -5.729 -25.894 1.00 94.56 191 ILE A N 1
ATOM 1514 C CA . ILE A 1 191 ? 2.458 -4.959 -27.144 1.00 94.56 191 ILE A CA 1
ATOM 1515 C C . ILE A 1 191 ? 3.842 -4.497 -27.609 1.00 94.56 191 ILE A C 1
ATOM 1517 O O . ILE A 1 191 ? 4.188 -4.689 -28.772 1.00 94.56 191 ILE A O 1
ATOM 1521 N N . ILE A 1 192 ? 4.644 -3.935 -26.700 1.00 95.19 192 ILE A N 1
ATOM 1522 C CA . ILE A 1 192 ? 5.977 -3.402 -27.015 1.00 95.19 192 ILE A CA 1
ATOM 1523 C C . ILE A 1 192 ? 6.938 -4.519 -27.445 1.00 95.19 192 ILE A C 1
ATOM 1525 O O . ILE A 1 192 ? 7.679 -4.355 -28.409 1.00 95.19 192 ILE A O 1
ATOM 1529 N N . ILE A 1 193 ? 6.918 -5.666 -26.759 1.00 94.50 193 ILE A N 1
ATOM 1530 C CA . ILE A 1 193 ? 7.805 -6.804 -27.067 1.00 94.50 193 ILE A CA 1
ATOM 1531 C C . ILE A 1 193 ? 7.293 -7.691 -28.219 1.00 94.50 193 ILE A C 1
ATOM 1533 O O . ILE A 1 193 ? 7.934 -8.687 -28.546 1.00 94.50 193 ILE A O 1
ATOM 1537 N N . GLY A 1 194 ? 6.125 -7.389 -28.801 1.00 93.12 194 GLY A N 1
ATOM 1538 C CA . GLY A 1 194 ? 5.529 -8.159 -29.901 1.00 93.12 194 GLY A CA 1
ATOM 1539 C C . GLY A 1 194 ? 4.961 -9.534 -29.512 1.00 93.12 194 GLY A C 1
ATOM 1540 O O . GLY A 1 194 ? 4.716 -10.375 -30.376 1.00 93.12 194 GLY A O 1
ATOM 1541 N N . GLN A 1 195 ? 4.728 -9.801 -28.222 1.00 94.94 195 GLN A N 1
ATOM 1542 C CA . GLN A 1 195 ? 4.179 -11.078 -27.744 1.00 94.94 195 GLN A CA 1
ATOM 1543 C C . GLN A 1 195 ? 2.643 -11.084 -27.744 1.00 94.94 195 GLN A C 1
ATOM 1545 O O . GLN A 1 195 ? 1.988 -11.090 -26.697 1.00 94.94 195 GLN A O 1
ATOM 1550 N N . TYR A 1 196 ? 2.047 -11.142 -28.936 1.00 93.75 196 TYR A N 1
ATOM 1551 C CA . TYR A 1 196 ? 0.591 -11.056 -29.101 1.00 93.75 196 TYR A CA 1
ATOM 1552 C C . TYR A 1 196 ? -0.188 -12.213 -28.462 1.00 93.75 196 TYR A C 1
ATOM 1554 O O . TYR A 1 196 ? -1.303 -12.011 -27.988 1.00 93.75 196 TYR A O 1
ATOM 1562 N N . ARG A 1 197 ? 0.386 -13.423 -28.392 1.00 94.75 197 ARG A N 1
ATOM 1563 C CA . ARG A 1 197 ? -0.272 -14.562 -27.728 1.00 94.75 197 ARG A CA 1
ATOM 1564 C C . ARG A 1 197 ? -0.499 -14.280 -26.242 1.00 94.75 197 ARG A C 1
ATOM 1566 O O . ARG A 1 197 ? -1.615 -14.435 -25.755 1.00 94.75 197 ARG A O 1
ATOM 1573 N N . THR A 1 198 ? 0.546 -13.844 -25.539 1.00 93.88 198 THR A N 1
ATOM 1574 C CA . THR A 1 198 ? 0.472 -13.487 -24.116 1.00 93.88 198 THR A CA 1
ATOM 1575 C C . THR A 1 198 ? -0.464 -12.299 -23.906 1.00 93.88 198 THR A C 1
ATOM 1577 O O . THR A 1 198 ? -1.288 -12.341 -23.001 1.00 93.88 198 THR A O 1
ATOM 1580 N N . MET A 1 199 ? -0.422 -11.300 -24.796 1.00 96.06 199 MET A N 1
ATOM 1581 C CA . MET A 1 199 ? -1.339 -10.156 -24.770 1.00 96.06 199 MET A CA 1
ATOM 1582 C C . MET A 1 199 ? -2.810 -10.594 -24.797 1.00 96.06 199 MET A C 1
ATOM 1584 O O . MET A 1 199 ? -3.580 -10.187 -23.931 1.00 96.06 199 MET A O 1
ATOM 1588 N N . TRP A 1 200 ? -3.204 -11.442 -25.753 1.00 96.62 200 TRP A N 1
ATOM 1589 C CA . TRP A 1 200 ? -4.590 -11.910 -25.857 1.00 96.62 200 TRP A CA 1
ATOM 1590 C C . TRP A 1 200 ? -5.023 -12.725 -24.640 1.00 96.62 200 TRP A C 1
ATOM 1592 O O . TRP A 1 200 ? -6.128 -12.526 -24.139 1.00 96.62 200 TRP A O 1
ATOM 1602 N N . ILE A 1 201 ? -4.142 -13.581 -24.112 1.00 96.12 201 ILE A N 1
ATOM 1603 C CA . ILE A 1 201 ? -4.403 -14.305 -22.861 1.00 96.12 201 ILE A CA 1
ATOM 1604 C C . ILE A 1 201 ? -4.637 -13.310 -21.716 1.00 96.12 201 ILE A C 1
ATOM 1606 O O . ILE A 1 201 ? -5.626 -13.432 -20.997 1.00 96.12 201 ILE A O 1
ATOM 1610 N N . SER A 1 202 ? -3.783 -12.294 -21.564 1.00 95.38 202 SER A N 1
ATOM 1611 C CA . SER A 1 202 ? -3.938 -11.271 -20.524 1.00 95.38 202 SER A CA 1
ATOM 1612 C C . SER A 1 202 ? -5.216 -10.445 -20.684 1.00 95.38 202 SER A C 1
ATOM 1614 O O . SER A 1 202 ? -5.848 -10.145 -19.676 1.00 95.38 202 SER A O 1
ATOM 1616 N N . ILE A 1 203 ? -5.640 -10.128 -21.912 1.00 96.50 203 ILE A N 1
ATOM 1617 C CA . ILE A 1 203 ? -6.918 -9.443 -22.177 1.00 96.50 203 ILE A CA 1
ATOM 1618 C C . ILE A 1 203 ? -8.101 -10.313 -21.740 1.00 96.50 203 ILE A C 1
ATOM 1620 O O . ILE A 1 203 ? -9.015 -9.821 -21.080 1.00 96.50 203 ILE A O 1
ATOM 1624 N N . VAL A 1 204 ? -8.082 -11.611 -22.054 1.00 97.31 204 VAL A N 1
ATOM 1625 C CA . VAL A 1 204 ? -9.141 -12.536 -21.621 1.00 97.31 204 VAL A CA 1
ATOM 1626 C C . VAL A 1 204 ? -9.176 -12.641 -20.097 1.00 97.31 204 VAL A C 1
ATOM 1628 O O . VAL A 1 204 ? -10.246 -12.528 -19.503 1.00 97.31 204 VAL A O 1
ATOM 1631 N N . VAL A 1 205 ? -8.019 -12.791 -19.444 1.00 96.81 205 VAL A N 1
ATOM 1632 C CA . VAL A 1 205 ? -7.932 -12.831 -17.975 1.00 96.81 205 VAL A CA 1
ATOM 1633 C C . VAL A 1 205 ? -8.444 -11.525 -17.362 1.00 96.81 205 VAL A C 1
ATOM 1635 O O . VAL A 1 205 ? -9.211 -11.575 -16.400 1.00 96.81 205 VAL A O 1
ATOM 1638 N N . LEU A 1 206 ? -8.103 -10.366 -17.933 1.00 96.88 206 LEU A N 1
ATOM 1639 C CA . LEU A 1 206 ? -8.610 -9.062 -17.499 1.00 96.88 206 LEU A CA 1
ATOM 1640 C C . LEU A 1 206 ? -10.140 -8.995 -17.606 1.00 96.88 206 LEU A C 1
ATOM 1642 O O . LEU A 1 206 ? -10.806 -8.562 -16.665 1.00 96.88 206 LEU A O 1
ATOM 1646 N N . ALA A 1 207 ? -10.713 -9.456 -18.719 1.00 96.94 207 ALA A N 1
ATOM 1647 C CA . ALA A 1 207 ? -12.158 -9.456 -18.928 1.00 96.94 207 ALA A CA 1
ATOM 1648 C C . ALA A 1 207 ? -12.869 -10.373 -17.920 1.00 96.94 207 ALA A C 1
ATOM 1650 O O . ALA A 1 207 ? -13.808 -9.944 -17.252 1.00 96.94 207 ALA A O 1
ATOM 1651 N N . VAL A 1 208 ? -12.381 -11.606 -17.740 1.00 96.94 208 VAL A N 1
ATOM 1652 C CA . VAL A 1 208 ? -12.951 -12.563 -16.778 1.00 96.94 208 VAL A CA 1
ATOM 1653 C C . VAL A 1 208 ? -12.865 -12.027 -15.349 1.00 96.94 208 VAL A C 1
ATOM 1655 O O . VAL A 1 208 ? -13.862 -12.033 -14.631 1.00 96.94 208 VAL A O 1
ATOM 1658 N N . THR A 1 209 ? -11.705 -11.517 -14.931 1.00 96.19 209 THR A N 1
ATOM 1659 C CA . THR A 1 209 ? -11.530 -10.959 -13.580 1.00 96.19 209 THR A CA 1
ATOM 1660 C C . THR A 1 209 ? -12.377 -9.703 -13.357 1.00 96.19 209 THR A C 1
ATOM 1662 O O . THR A 1 209 ? -12.934 -9.544 -12.272 1.00 96.19 209 THR A O 1
ATOM 1665 N N . SER A 1 210 ? -12.580 -8.868 -14.384 1.00 94.81 210 SER A N 1
ATOM 1666 C CA . SER A 1 210 ? -13.516 -7.731 -14.339 1.00 94.81 210 SER A CA 1
ATOM 1667 C C . SER A 1 210 ? -14.955 -8.187 -14.099 1.00 94.81 210 SER A C 1
ATOM 1669 O O . SER A 1 210 ? -15.651 -7.628 -13.255 1.00 94.81 210 SER A O 1
ATOM 1671 N N . VAL A 1 211 ? -15.398 -9.230 -14.809 1.00 95.56 211 VAL A N 1
ATOM 1672 C CA . VAL A 1 211 ? -16.745 -9.797 -14.649 1.00 95.56 211 VAL A CA 1
ATOM 1673 C C . VAL A 1 211 ? -16.919 -10.406 -13.260 1.00 95.56 211 VAL A C 1
ATOM 1675 O O . VAL A 1 211 ? -17.929 -10.146 -12.610 1.00 95.56 211 VAL A O 1
ATOM 1678 N N . ILE A 1 212 ? -15.926 -11.158 -12.771 1.00 93.94 212 ILE A N 1
ATOM 1679 C CA . ILE A 1 212 ? -15.944 -11.699 -11.408 1.00 93.94 212 ILE A CA 1
ATOM 1680 C C . ILE A 1 212 ? -16.097 -10.552 -10.409 1.00 93.94 212 ILE A C 1
ATOM 1682 O O . ILE A 1 212 ? -17.064 -10.551 -9.655 1.00 93.94 212 ILE A O 1
ATOM 1686 N N . MET A 1 213 ? -15.222 -9.539 -10.455 1.00 92.75 213 MET A N 1
ATOM 1687 C CA . MET A 1 213 ? -15.282 -8.405 -9.527 1.00 92.75 213 MET A CA 1
ATOM 1688 C C . MET A 1 213 ? -16.580 -7.607 -9.632 1.00 92.75 213 MET A C 1
ATOM 1690 O O . MET A 1 213 ? -17.054 -7.102 -8.615 1.00 92.75 213 MET A O 1
ATOM 1694 N N . LYS A 1 214 ? -17.197 -7.514 -10.814 1.00 91.75 214 LYS A N 1
ATOM 1695 C CA . LYS A 1 214 ? -18.513 -6.887 -10.953 1.00 91.75 214 LYS A CA 1
ATOM 1696 C C . LYS A 1 214 ? -19.536 -7.568 -10.033 1.00 91.75 214 LYS A C 1
ATOM 1698 O O . LYS A 1 214 ? -20.139 -6.913 -9.192 1.00 91.75 214 LYS A O 1
ATOM 1703 N N . PHE A 1 215 ? -19.658 -8.891 -10.112 1.00 91.56 215 PHE A N 1
ATOM 1704 C CA . PHE A 1 215 ? -20.654 -9.635 -9.334 1.00 91.56 215 PHE A CA 1
ATOM 1705 C C . PHE A 1 215 ? -20.245 -9.884 -7.876 1.00 91.56 215 PHE A C 1
ATOM 1707 O O . PHE A 1 215 ? -21.088 -9.953 -6.977 1.00 91.56 215 PHE A O 1
ATOM 1714 N N . THR A 1 216 ? -18.952 -10.077 -7.612 1.00 88.69 216 THR A N 1
ATOM 1715 C CA . THR A 1 216 ? -18.455 -10.430 -6.277 1.00 88.69 216 THR A CA 1
ATOM 1716 C C . THR A 1 216 ? -18.087 -9.221 -5.441 1.00 88.69 216 THR A C 1
ATOM 1718 O O . THR A 1 216 ? -18.077 -9.338 -4.217 1.00 88.69 216 THR A O 1
ATOM 1721 N N . TRP A 1 217 ? -17.814 -8.063 -6.034 1.00 87.19 217 TRP A N 1
ATOM 1722 C CA . TRP A 1 217 ? -17.477 -6.840 -5.314 1.00 87.19 217 TRP A CA 1
ATOM 1723 C C . TRP A 1 217 ? -18.474 -5.725 -5.620 1.00 87.19 217 TRP A C 1
ATOM 1725 O O . TRP A 1 217 ? -19.228 -5.380 -4.715 1.00 87.19 217 TRP A O 1
ATOM 1735 N N . TYR A 1 218 ? -18.539 -5.241 -6.863 1.00 85.62 218 TYR A N 1
ATOM 1736 C CA . TYR A 1 218 ? -19.284 -4.031 -7.234 1.00 85.62 218 TYR A CA 1
ATOM 1737 C C . TYR A 1 218 ? -20.782 -4.110 -6.903 1.00 85.62 218 TYR A C 1
ATOM 1739 O O . TYR A 1 218 ? -21.290 -3.278 -6.158 1.00 85.62 218 TYR A O 1
ATOM 1747 N N . ASP A 1 219 ? -21.472 -5.159 -7.353 1.00 84.94 219 ASP A N 1
ATOM 1748 C CA . ASP A 1 219 ? -22.926 -5.309 -7.173 1.00 84.94 219 ASP A CA 1
ATOM 1749 C C . ASP A 1 219 ? -23.338 -5.548 -5.713 1.00 84.94 219 ASP A C 1
ATOM 1751 O O . ASP A 1 219 ? -24.504 -5.418 -5.352 1.00 84.94 219 ASP A O 1
ATOM 1755 N N . LYS A 1 220 ? -22.387 -5.928 -4.855 1.00 81.12 220 LYS A N 1
ATOM 1756 C CA . LYS A 1 220 ? -22.630 -6.103 -3.420 1.00 81.12 220 LYS A CA 1
ATOM 1757 C C . LYS A 1 220 ? -21.700 -5.248 -2.565 1.00 81.12 220 LYS A C 1
ATOM 1759 O O . LYS A 1 220 ? -21.323 -5.669 -1.465 1.00 81.12 220 LYS A O 1
ATOM 1764 N N . LEU A 1 221 ? -21.323 -4.079 -3.085 1.00 73.00 221 LEU A N 1
ATOM 1765 C CA . LEU A 1 221 ? -20.924 -2.938 -2.273 1.00 73.00 221 LEU A CA 1
ATOM 1766 C C . LEU A 1 221 ? -22.147 -2.576 -1.431 1.00 73.00 221 LEU A C 1
ATOM 1768 O O . LEU A 1 221 ? -23.185 -2.183 -1.957 1.00 73.00 221 LEU A O 1
ATOM 1772 N N . GLY A 1 222 ? -22.057 -2.814 -0.124 1.00 64.12 222 GLY A N 1
ATOM 1773 C CA . GLY A 1 222 ? -23.110 -2.386 0.785 1.00 64.12 222 GLY A CA 1
ATOM 1774 C C . GLY A 1 222 ? -23.188 -0.857 0.806 1.00 64.12 222 GLY A C 1
ATOM 1775 O O . GLY A 1 222 ? -22.172 -0.200 0.560 1.00 64.12 222 GLY A O 1
ATOM 1776 N N . PRO A 1 223 ? -24.351 -0.279 1.133 1.00 54.88 223 PRO A N 1
ATOM 1777 C CA . PRO A 1 223 ? -24.410 1.123 1.498 1.00 54.88 223 PRO A CA 1
ATOM 1778 C C . PRO A 1 223 ? -23.517 1.309 2.735 1.00 54.88 223 PRO A C 1
ATOM 1780 O O . PRO A 1 223 ? -23.856 0.875 3.835 1.00 54.88 223 PRO A O 1
ATOM 1783 N N . GLY A 1 224 ? -22.323 1.883 2.562 1.00 55.84 224 GLY A N 1
ATOM 1784 C CA . GLY A 1 224 ? -21.618 2.511 3.681 1.00 55.84 224 GLY A CA 1
ATOM 1785 C C . GLY A 1 224 ? -22.499 3.626 4.253 1.00 55.84 224 GLY A C 1
ATOM 1786 O O . GLY A 1 224 ? -23.498 3.995 3.639 1.00 55.84 224 GLY A O 1
ATOM 1787 N N . GLU A 1 225 ? -22.142 4.205 5.395 1.00 51.00 225 GLU A N 1
ATOM 1788 C CA . GLU A 1 225 ? -22.935 5.267 6.048 1.00 51.00 225 GLU A CA 1
ATOM 1789 C C . GLU A 1 225 ? -23.250 6.521 5.211 1.00 51.00 225 GLU A C 1
ATOM 1791 O O . GLU A 1 225 ? -23.938 7.403 5.703 1.00 51.00 225 GLU A O 1
ATOM 1796 N N . MET A 1 226 ? -22.880 6.597 3.931 1.00 50.72 226 MET A N 1
ATOM 1797 C CA . MET A 1 226 ? -23.495 7.559 3.007 1.00 50.72 226 MET A CA 1
ATOM 1798 C C . MET A 1 226 ? -25.033 7.433 2.893 1.00 50.72 226 MET A C 1
ATOM 1800 O O . MET A 1 226 ? -25.642 8.262 2.226 1.00 50.72 226 MET A O 1
ATOM 1804 N N . TYR A 1 227 ? -25.657 6.434 3.535 1.00 44.41 227 TYR A N 1
ATOM 1805 C CA . TYR A 1 227 ? -27.110 6.226 3.578 1.00 44.41 227 TYR A CA 1
ATOM 1806 C C . TYR A 1 227 ? -27.716 6.118 4.989 1.00 44.41 227 TYR A C 1
ATOM 1808 O O . TYR A 1 227 ? -28.911 5.865 5.090 1.00 44.41 227 TYR A O 1
ATOM 1816 N N . MET A 1 228 ? -26.941 6.294 6.067 1.00 48.06 228 MET A N 1
ATOM 1817 C CA . MET A 1 228 ? -27.536 6.438 7.404 1.00 48.06 228 MET A CA 1
ATOM 1818 C C . MET A 1 228 ? -27.935 7.908 7.548 1.00 48.06 228 MET A C 1
ATOM 1820 O O . MET A 1 228 ? -27.115 8.746 7.920 1.00 48.06 228 MET A O 1
ATOM 1824 N N . THR A 1 229 ? -29.163 8.245 7.162 1.00 47.03 229 THR A N 1
ATOM 1825 C CA . THR A 1 229 ? -29.788 9.495 7.610 1.00 47.03 229 THR A CA 1
ATOM 1826 C C . THR A 1 229 ? -29.829 9.484 9.137 1.00 47.03 229 THR A C 1
ATOM 1828 O O . THR A 1 229 ? -30.015 8.421 9.718 1.00 47.03 229 THR A O 1
ATOM 1831 N N . GLU A 1 230 ? -29.656 10.638 9.786 1.00 51.28 230 GLU A N 1
ATOM 1832 C CA . GLU A 1 230 ? -29.608 10.796 11.256 1.00 51.28 230 GLU A CA 1
ATOM 1833 C C . GLU A 1 230 ? -30.880 10.326 12.009 1.00 51.28 230 GLU A C 1
ATOM 1835 O O . GLU A 1 230 ? -30.956 10.477 13.225 1.00 51.28 230 GLU A O 1
ATOM 1840 N N . ASP A 1 231 ? -31.842 9.715 11.312 1.00 42.38 231 ASP A N 1
ATOM 1841 C CA . ASP A 1 231 ? -33.193 9.397 11.776 1.00 42.38 231 ASP A CA 1
ATOM 1842 C C . ASP A 1 231 ? -33.523 7.881 11.856 1.00 42.38 231 ASP A C 1
ATOM 1844 O O . ASP A 1 231 ? -34.691 7.532 12.029 1.00 42.38 231 ASP A O 1
ATOM 1848 N N . GLU A 1 232 ? -32.545 6.966 11.769 1.00 36.03 232 GLU A N 1
ATOM 1849 C CA . GLU A 1 232 ? -32.736 5.514 12.038 1.00 36.03 232 GLU A CA 1
ATOM 1850 C C . GLU A 1 232 ? -31.710 4.940 13.031 1.00 36.03 232 GLU A C 1
ATOM 1852 O O . GLU A 1 232 ? -32.107 4.083 13.860 1.00 36.03 232 GLU A O 1
#

Secondary structure (DSSP, 8-state):
---TT--HHHHHHHHHHHHHHHHHHHHHHHTT-S-HHHHHHHHHHHHHHHHHHHHHHHHHBTT--HHHHHHHHHHHHHHHHHHHHHHHHHHTTS-GGGTTS-HHHHHHHHHHHHHHHHHHHHHHHSPPPPHHHHHHHHHHH---SB-HHHHHHHHHH-TT-PPP--HHHHHHHHHHHHHHHHHHHHHHHHHHTT-HHHHHHHHHHHHHHHHHHHHHTGGG----GGG--TT-

Solvent-accessible surface area (backbone atoms only — not comparable to full-atom values): 12763 Å² total; per-residue (Å²): 127,94,60,84,87,60,58,70,72,54,55,52,52,50,49,52,51,51,51,51,51,50,48,53,52,50,50,60,52,54,77,66,58,89,50,68,68,61,51,52,48,46,50,50,32,19,50,47,23,8,44,52,48,42,64,51,41,59,60,32,31,70,56,55,28,72,64,9,35,51,40,3,36,51,37,1,42,53,34,27,62,53,39,69,69,48,41,66,66,51,54,76,75,48,64,74,85,61,69,81,54,60,65,55,64,68,40,27,64,58,16,32,51,48,8,42,50,38,17,51,56,44,23,71,74,42,79,58,68,59,65,71,60,54,48,55,48,42,66,47,67,46,66,65,71,55,42,65,70,60,52,54,62,44,41,79,78,37,80,84,71,76,78,73,80,57,58,71,59,51,54,50,50,50,54,46,47,50,55,32,56,50,27,67,58,47,36,63,53,23,62,74,73,65,38,59,69,60,26,53,52,32,52,52,50,33,52,53,37,49,54,48,42,41,68,71,41,61,76,64,60,70,85,40,54,94,70,65,60,101,85,124

pLDDT: mean 83.58, std 12.27, range [36.03, 97.31]

Foldseek 3Di:
DVDVPDDPVVVVVVVVVVVVVVVVVVVVVVVVDPDPVVVVLLCVLQQCLLQVQLVVCVQAPQLQDPQLSVQSRVQSNVLSVVQVVVQVVVVVVDPVVVVVDDSSNVSSVVSNVRSNCRSVVRSVVDGGPDLVVSLLCCQQPLGHHPCVVSVVVVCVVPVPDDHDPCVVLVVVLVVLVVLLVVLVVVQVVCVVVVVVVVNVVSVVSNVVSVVCCCVSPVVPPDPRCVPPDVPD

Radius of gyration: 22.97 Å; Cα contacts (8 Å, |Δi|>4): 208; chains: 1; bounding box: 62×55×54 Å

Mean predicted aligned error: 9.42 Å

Sequence (232 aa):
YISPNSSQKTYVRLGYASTIALLIIGVLVGLRMQSIDHVTKWIAAALYGGYVIPNLLKWHWWRFNGYGYFAGMIAGVAGGLLFSKIVPVLVEQLPPAFGLLPPALLSFPFIIVVSALASIIVCLKTPPEKDEVLESFYRTVRPWGFWKPVYRSLLEKYPNLKANTNFRRDAFNVAVGIVWQLTLNIIPICIIIGQYRTMWISIVVLAVTSVIMKFTWYDKLGPGEMYMTEDE

Nearest PDB structures (foldseek):
  3kwo-assembly1_A  TM=3.874E-01  e=5.663E+00  Campylobacter jejuni subsp. jejuni NCTC 11168 = ATCC 700819